Protein AF-A0A1W1UXD9-F1 (afdb_monomer_lite)

InterPro domains:
  IPR005335 Terminase small subunit [PF03592] (69-273)
  IPR038713 Terminase small subunit, N-terminal DNA-binding domain, HTH motif superfamily [G3DSA:1.10.10.1400] (64-122)

Sequence (316 aa):
MTKKKNPKPARGTPDQVASASAGESRSAKPRKTPLKTKGGQGRKPEHKLVQLAPEQQKFHDLLRECTIQERKFVLAVLEGHNYTQAAIRAEYAESRAPETGSRLVSRGRVKNALEAGYEAAGISPARTLAFIAALANFDRSQIETIVRQRTTDHEERPAQQVAEQVRRELEIVRSAVEDLKIEEADEAEIKPLQMRLSRLRLRVMDLEILLDQDPNALTIVEVERLEEIPLIDLKKARELGLSRFIKGVKRGKYGYEIELHDFMDGVDRAARVHGLYKERLSVENPDGTPLDMVRNASADDMGKLLAAYDQLRGRS

pLDDT: mean 84.51, std 16.4, range [40.97, 98.31]

Organism: NCBI:txid695939

Foldseek 3Di:
DDDDDDDDDDDDDDDDDDDDDDDDPPDDDDPDDDPPPDPDPDPPPPPPPDDQDPLVVQLVVLLVVDDQLLNQLLVVVLVPDDLLVSNVSSVHDNVCSVVVSVVSCVDPSSVSSNQSSCVSVVLHPVSLVVVVVCVVPDDQVQQWDWDFDWDWDKDKDFLVVVLVVLVVVLVVLVVVLVVCVVVVHDPVVNVVSVVVNVVSVVSSVVSVVQCVVPVRDIDIDTDTDGDTDIAGHCVSCVVVVNNQQFPDWDQDPRGIDTDGPPCVVVSVVSCVVVVVDPPDPQPADPVRHGDPPPPCQDPVNVVVVVVVVVVVVVVD

Radius of gyration: 38.6 Å; chains: 1; bounding box: 94×67×106 Å

Structure (mmCIF, N/C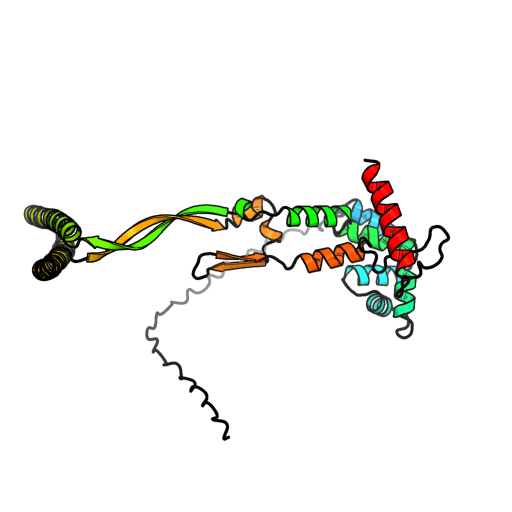A/C/O backbone):
data_AF-A0A1W1UXD9-F1
#
_entry.id   AF-A0A1W1UXD9-F1
#
loop_
_atom_site.group_PDB
_atom_site.id
_atom_site.type_symbol
_atom_site.label_atom_id
_atom_site.label_alt_id
_atom_site.label_comp_id
_atom_site.label_asym_id
_atom_site.label_entity_id
_atom_site.label_seq_id
_atom_site.pdbx_PDB_ins_code
_atom_site.Cartn_x
_atom_site.Cartn_y
_atom_site.Cartn_z
_atom_site.occupancy
_atom_site.B_iso_or_equiv
_atom_site.auth_seq_id
_atom_site.auth_comp_id
_atom_site.auth_asym_id
_atom_site.auth_atom_id
_atom_site.pdbx_PDB_model_num
ATOM 1 N N . MET A 1 1 ? -41.906 30.138 -20.742 1.00 42.44 1 MET A N 1
ATOM 2 C CA . MET A 1 1 ? -40.807 29.231 -20.339 1.00 42.44 1 MET A CA 1
ATOM 3 C C . MET A 1 1 ? -39.601 30.057 -19.907 1.00 42.44 1 MET A C 1
ATOM 5 O O . MET A 1 1 ? -38.758 30.399 -20.724 1.00 42.44 1 MET A O 1
ATOM 9 N N . THR A 1 2 ? -39.547 30.453 -18.637 1.00 42.50 2 THR A N 1
ATOM 10 C CA . THR A 1 2 ? -38.478 31.289 -18.070 1.00 42.50 2 THR A CA 1
ATOM 11 C C . THR A 1 2 ? -37.582 30.430 -17.177 1.00 42.50 2 THR A C 1
ATOM 13 O O . THR A 1 2 ? -38.036 29.817 -16.214 1.00 42.50 2 THR A O 1
ATOM 16 N N . LYS A 1 3 ? -36.295 30.336 -17.537 1.00 50.59 3 LYS A N 1
ATOM 17 C CA . LYS A 1 3 ? -35.274 29.573 -16.804 1.00 50.59 3 LYS A CA 1
ATOM 18 C C . LYS A 1 3 ? -34.997 30.243 -15.449 1.00 50.59 3 LYS A C 1
ATOM 20 O O . LYS A 1 3 ? -34.420 31.328 -15.410 1.00 50.59 3 LYS A O 1
ATOM 25 N N . LYS A 1 4 ? -35.377 29.587 -14.346 1.00 53.47 4 LYS A N 1
ATOM 26 C CA . LYS A 1 4 ? -34.955 29.953 -12.982 1.00 53.47 4 LYS A CA 1
ATOM 27 C C . LYS A 1 4 ? -33.444 29.721 -12.839 1.00 53.47 4 LYS A C 1
ATOM 29 O O . LYS A 1 4 ? -32.972 28.596 -12.972 1.00 53.47 4 LYS A O 1
ATOM 34 N N . LYS A 1 5 ? -32.692 30.795 -12.578 1.00 56.62 5 LYS A N 1
ATOM 35 C CA . LYS A 1 5 ? -31.291 30.748 -12.134 1.00 56.62 5 LYS A CA 1
ATOM 36 C C . LYS A 1 5 ? -31.263 30.433 -10.637 1.00 56.62 5 LYS A C 1
ATOM 38 O O . LYS A 1 5 ? -31.832 31.187 -9.854 1.00 56.62 5 LYS A O 1
ATOM 43 N N . ASN A 1 6 ? -30.580 29.357 -10.254 1.00 52.97 6 ASN A N 1
ATOM 44 C CA . ASN A 1 6 ? -30.276 29.066 -8.853 1.00 52.97 6 ASN A CA 1
ATOM 45 C C . ASN A 1 6 ? -29.182 30.020 -8.334 1.00 52.97 6 ASN A C 1
ATOM 47 O O . ASN A 1 6 ? -28.176 30.210 -9.028 1.00 52.97 6 ASN A O 1
ATOM 51 N N . PRO A 1 7 ? -29.338 30.613 -7.137 1.00 60.97 7 PRO A N 1
ATOM 52 C CA . PRO A 1 7 ? -28.301 31.431 -6.520 1.00 60.97 7 PRO A CA 1
ATOM 53 C C . PRO A 1 7 ? -27.178 30.563 -5.927 1.00 60.97 7 PRO A C 1
ATOM 55 O O . PRO A 1 7 ? -27.417 29.495 -5.366 1.00 60.97 7 PRO A O 1
ATOM 58 N N . LYS A 1 8 ? -25.935 31.042 -6.068 1.00 56.25 8 LYS A N 1
ATOM 59 C CA . LYS A 1 8 ? -24.727 30.468 -5.451 1.00 56.25 8 LYS A CA 1
ATOM 60 C C . LYS A 1 8 ? -24.789 30.591 -3.919 1.00 56.25 8 LYS A C 1
ATOM 62 O O . LYS A 1 8 ? -25.186 31.653 -3.441 1.00 56.25 8 LYS A O 1
ATOM 67 N N . PRO A 1 9 ? -24.320 29.589 -3.154 1.00 53.69 9 PRO A N 1
ATOM 68 C CA . PRO A 1 9 ? -24.163 29.725 -1.712 1.00 53.69 9 PRO A CA 1
ATOM 69 C C . PRO A 1 9 ? -22.993 30.661 -1.369 1.00 53.69 9 PRO A C 1
ATOM 71 O O . PRO A 1 9 ? -21.940 30.643 -2.014 1.00 53.69 9 PRO A O 1
ATOM 74 N N . ALA A 1 10 ? -23.215 31.498 -0.357 1.00 50.25 10 ALA A N 1
ATOM 75 C CA . ALA A 1 10 ? -22.259 32.457 0.175 1.00 50.25 10 ALA A CA 1
ATOM 76 C C . ALA A 1 10 ? -21.077 31.749 0.859 1.00 50.25 10 ALA A C 1
ATOM 78 O O . ALA A 1 10 ? -21.255 30.796 1.615 1.00 50.25 10 ALA A O 1
ATOM 79 N N . ARG A 1 11 ? -19.859 32.239 0.596 1.00 47.19 11 ARG A N 1
ATOM 80 C CA . ARG A 1 11 ? -18.642 31.874 1.332 1.00 47.19 11 ARG A CA 1
ATOM 81 C C . ARG A 1 11 ? -18.734 32.451 2.744 1.00 47.19 11 ARG A C 1
ATOM 83 O O . ARG A 1 11 ? -18.676 33.6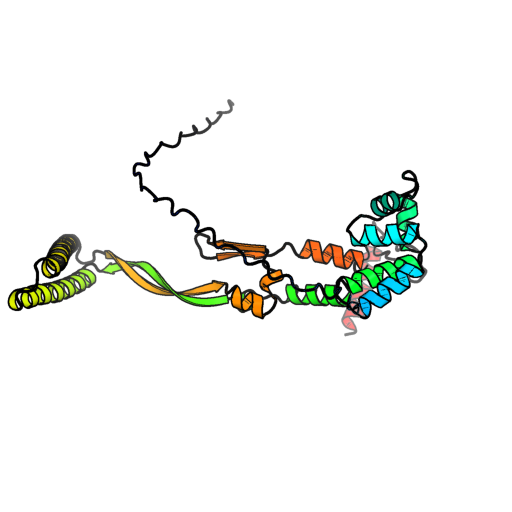67 2.898 1.00 47.19 11 ARG A O 1
ATOM 90 N N . GLY A 1 12 ? -18.851 31.581 3.742 1.00 49.38 12 GLY A N 1
ATOM 91 C CA . GLY A 1 12 ? -18.628 31.931 5.142 1.00 49.38 12 GLY A CA 1
ATOM 92 C C . GLY A 1 12 ? -17.146 32.203 5.398 1.00 49.38 12 GLY A C 1
ATOM 93 O O . GLY A 1 12 ? -16.279 31.429 4.991 1.00 49.38 12 GLY A O 1
ATOM 94 N N . THR A 1 13 ? -16.870 33.335 6.034 1.00 45.06 13 THR A N 1
ATOM 95 C CA . THR A 1 13 ? -15.591 33.700 6.649 1.00 45.06 13 THR A CA 1
ATOM 96 C C . THR A 1 13 ? -15.291 32.784 7.839 1.00 45.06 13 THR A C 1
ATOM 98 O O . THR A 1 13 ? -16.202 32.535 8.625 1.00 45.06 13 THR A O 1
ATOM 101 N N . PRO A 1 14 ? -14.052 32.295 8.014 1.00 53.91 14 PRO A N 1
ATOM 102 C CA . PRO A 1 14 ? -13.673 31.587 9.229 1.00 53.91 14 PRO A CA 1
ATOM 103 C C . PRO A 1 14 ? -13.382 32.573 10.367 1.00 53.91 14 PRO A C 1
ATOM 105 O O . PRO A 1 14 ? -12.599 33.513 10.207 1.00 53.91 14 PRO A O 1
ATOM 108 N N . ASP A 1 15 ? -14.020 32.315 11.508 1.00 46.22 15 ASP A N 1
ATOM 109 C CA . ASP A 1 15 ? -13.797 32.983 12.784 1.00 46.22 15 ASP A CA 1
ATOM 110 C C . ASP A 1 15 ? -12.345 32.840 13.250 1.00 46.22 15 ASP A C 1
ATOM 112 O O . ASP A 1 15 ? -11.758 31.754 13.275 1.00 46.22 15 ASP A O 1
ATOM 116 N N . GLN A 1 16 ? -11.777 33.976 13.645 1.00 40.97 16 GLN A N 1
ATOM 117 C CA . GLN A 1 16 ? -10.500 34.073 14.333 1.00 40.97 16 GLN A CA 1
ATOM 118 C C . GLN A 1 16 ? -10.695 33.634 15.786 1.00 40.97 16 GLN A C 1
ATOM 120 O O . GLN A 1 16 ? -11.232 34.378 16.604 1.00 40.97 16 GLN A O 1
ATOM 125 N N . VAL A 1 17 ? -10.238 32.428 16.119 1.00 48.41 17 VAL A N 1
ATOM 126 C CA . VAL A 1 17 ? -10.100 32.002 17.514 1.00 48.41 17 VAL A CA 1
ATOM 127 C C . VAL A 1 17 ? -8.762 32.510 18.040 1.00 48.41 17 VAL A C 1
ATOM 129 O O . VAL A 1 17 ? -7.694 32.177 17.527 1.00 48.41 17 VAL A O 1
ATOM 132 N N . ALA A 1 18 ? -8.855 33.351 19.065 1.00 42.53 18 ALA A N 1
ATOM 133 C CA . ALA A 1 18 ? -7.751 33.932 19.803 1.00 42.53 18 ALA A CA 1
ATOM 134 C C . ALA A 1 18 ? -6.867 32.851 20.449 1.00 42.53 18 ALA A C 1
ATOM 136 O O . ALA A 1 18 ? -7.320 32.071 21.285 1.00 42.53 18 ALA A O 1
ATOM 137 N N . SER A 1 19 ? -5.581 32.847 20.099 1.00 41.75 19 SER A N 1
ATOM 138 C CA . SER A 1 19 ? -4.541 32.078 20.779 1.00 41.75 19 SER A CA 1
ATOM 139 C C . SER A 1 19 ? -3.816 32.978 21.784 1.00 41.75 19 SER A C 1
ATOM 141 O O . SER A 1 19 ? -2.941 33.762 21.411 1.00 41.75 19 SER A O 1
ATOM 143 N N . ALA A 1 20 ? -4.175 32.855 23.060 1.00 43.44 20 ALA A N 1
ATOM 144 C CA . ALA A 1 20 ? -3.396 33.365 24.180 1.00 43.44 20 ALA A CA 1
ATOM 145 C C . ALA A 1 20 ? -2.681 32.194 24.866 1.00 43.44 20 ALA A C 1
ATOM 147 O O . ALA A 1 20 ? -3.326 31.273 25.358 1.00 43.44 20 ALA A O 1
ATOM 148 N N . SER A 1 21 ? -1.351 32.222 24.897 1.00 41.69 21 SER A N 1
ATOM 149 C CA . SER A 1 21 ? -0.542 31.953 26.098 1.00 41.69 21 SER A CA 1
ATOM 150 C C . SER A 1 21 ? 0.936 31.927 25.720 1.00 41.69 21 SER A C 1
ATOM 152 O O . SER A 1 21 ? 1.419 31.091 24.961 1.00 41.69 21 SER A O 1
ATOM 154 N N . ALA A 1 22 ? 1.644 32.918 26.250 1.00 45.66 22 ALA A N 1
ATOM 155 C CA . ALA A 1 22 ? 3.083 33.036 26.196 1.00 45.66 22 ALA A CA 1
ATOM 156 C C . ALA A 1 22 ? 3.706 32.002 27.146 1.00 45.66 22 ALA A C 1
ATOM 158 O O . ALA A 1 22 ? 3.513 32.070 28.357 1.00 45.66 22 ALA A O 1
ATOM 159 N N . GLY A 1 23 ? 4.450 31.050 26.587 1.00 41.06 23 GLY A N 1
ATOM 160 C CA . GLY A 1 23 ? 5.381 30.202 27.322 1.00 41.06 23 GLY A CA 1
ATOM 161 C C . GLY A 1 23 ? 6.804 30.629 26.987 1.00 41.06 23 GLY A C 1
ATOM 162 O O . GLY A 1 23 ? 7.292 30.352 25.894 1.00 41.06 23 GLY A O 1
ATOM 163 N N . GLU A 1 24 ? 7.455 31.327 27.916 1.00 43.41 24 GLU A N 1
ATOM 164 C CA . GLU A 1 24 ? 8.864 31.718 27.849 1.00 43.41 24 GLU A CA 1
ATOM 165 C C . GLU A 1 24 ? 9.778 30.485 27.759 1.00 43.41 24 GLU A C 1
ATOM 167 O O . GLU A 1 24 ? 10.208 29.907 28.759 1.00 43.41 24 GLU A O 1
ATOM 172 N N . SER A 1 25 ? 10.137 30.090 26.540 1.00 48.34 25 SER A N 1
ATOM 173 C CA . SER A 1 25 ? 11.231 29.155 26.298 1.00 48.34 25 SER A CA 1
ATOM 174 C C . SER A 1 25 ? 12.565 29.885 26.478 1.00 48.34 25 SER A C 1
ATOM 176 O O . SER A 1 25 ? 13.059 30.564 25.575 1.00 48.34 25 SER A O 1
ATOM 178 N N . ARG A 1 26 ? 13.145 29.750 27.674 1.00 46.91 26 ARG A N 1
ATOM 179 C CA . ARG A 1 26 ? 14.501 30.198 28.012 1.00 46.91 26 ARG A CA 1
ATOM 180 C C . ARG A 1 26 ? 15.511 29.620 27.017 1.00 46.91 26 ARG A C 1
ATOM 182 O O . ARG A 1 26 ? 15.746 28.415 26.968 1.00 46.91 26 ARG A O 1
ATOM 189 N N . SER A 1 27 ? 16.136 30.504 26.247 1.00 47.03 27 SER A N 1
ATOM 190 C CA . SER A 1 27 ? 17.223 30.201 25.321 1.00 47.03 27 SER A CA 1
ATOM 191 C C . SER A 1 27 ? 18.463 29.711 26.082 1.00 47.03 27 SER A C 1
ATOM 193 O O . SER A 1 27 ? 19.227 30.506 26.639 1.00 47.03 27 SER A O 1
ATOM 195 N N . ALA A 1 28 ? 18.687 28.399 26.105 1.00 54.22 28 ALA A N 1
ATOM 196 C CA . ALA A 1 28 ? 19.957 27.828 26.531 1.00 54.22 28 ALA A CA 1
ATOM 197 C C . ALA A 1 28 ? 21.029 28.161 25.480 1.00 54.22 28 ALA A C 1
ATOM 199 O O . ALA A 1 28 ? 20.988 27.684 24.346 1.00 54.22 28 ALA A O 1
ATOM 200 N N . LYS A 1 29 ? 21.988 29.016 25.851 1.00 60.12 29 LYS A N 1
ATOM 201 C CA . LYS A 1 29 ? 23.154 29.347 25.021 1.00 60.12 29 LYS A CA 1
ATOM 202 C C . LYS A 1 29 ? 23.927 28.061 24.675 1.00 60.12 29 LYS A C 1
ATOM 204 O O . LYS A 1 29 ? 24.258 27.306 25.593 1.00 60.12 29 LYS A O 1
ATOM 209 N N . PRO A 1 30 ? 24.284 27.819 23.403 1.00 56.09 30 PRO A N 1
ATOM 210 C CA . PRO A 1 30 ? 25.111 26.677 23.037 1.00 56.09 30 PRO A CA 1
ATOM 211 C C . PRO A 1 30 ? 26.510 26.827 23.654 1.00 56.09 30 PRO A C 1
ATOM 213 O O . PRO A 1 30 ? 27.230 27.794 23.389 1.00 56.09 30 PRO A O 1
ATOM 216 N N . ARG A 1 31 ? 26.901 25.863 24.499 1.00 59.75 31 ARG A N 1
ATOM 217 C CA . ARG A 1 31 ? 28.274 25.712 25.001 1.00 59.75 31 ARG A CA 1
ATOM 218 C C . ARG A 1 31 ? 29.197 25.461 23.805 1.00 59.75 31 ARG A C 1
ATOM 220 O O . ARG A 1 31 ? 29.167 24.389 23.212 1.00 59.75 31 ARG A O 1
ATOM 227 N N . LYS A 1 32 ? 30.033 26.447 23.471 1.00 53.59 32 LYS A N 1
ATOM 228 C CA . LYS A 1 32 ? 31.169 26.284 22.555 1.00 53.59 32 LYS A CA 1
ATOM 229 C C . LYS A 1 32 ? 32.213 25.394 23.231 1.00 53.59 32 LYS A C 1
ATOM 231 O O . LYS A 1 32 ? 32.996 25.868 24.049 1.00 53.59 32 LYS A O 1
ATOM 236 N N . THR A 1 33 ? 32.212 24.105 22.918 1.00 64.25 33 THR A N 1
ATOM 237 C CA . THR A 1 33 ? 33.342 23.221 23.207 1.00 64.25 33 THR A CA 1
ATOM 238 C C . THR A 1 33 ? 34.477 23.531 22.224 1.00 64.25 33 THR A C 1
ATOM 240 O O . THR A 1 33 ? 34.250 23.542 21.013 1.00 64.25 33 THR A O 1
ATOM 243 N N . PRO A 1 34 ? 35.703 23.804 22.700 1.00 56.25 34 PRO A N 1
ATOM 244 C CA . PRO A 1 34 ? 36.848 24.001 21.823 1.00 56.25 34 PRO A CA 1
ATOM 245 C C . PRO A 1 34 ? 37.230 22.663 21.177 1.00 56.25 34 PRO A C 1
ATOM 247 O O . PRO A 1 34 ? 37.693 21.743 21.855 1.00 56.25 34 PRO A O 1
ATOM 250 N N . LEU A 1 35 ? 37.035 22.548 19.860 1.00 53.34 35 LEU A N 1
ATOM 251 C CA . LEU A 1 35 ? 37.599 21.454 19.073 1.00 53.34 35 LEU A CA 1
ATOM 252 C C . LEU A 1 35 ? 39.129 21.562 19.126 1.00 53.34 35 LEU A C 1
ATOM 254 O O . LEU A 1 35 ? 39.729 22.427 18.492 1.00 53.34 35 LEU A O 1
ATOM 258 N N . LYS A 1 36 ? 39.764 20.658 19.877 1.00 58.19 36 LYS A N 1
ATOM 259 C CA . LYS A 1 36 ? 41.197 20.376 19.762 1.00 58.19 36 LYS A CA 1
ATOM 260 C C . LYS A 1 36 ? 41.462 19.771 18.382 1.00 58.19 36 LYS A C 1
ATOM 262 O O . LYS A 1 36 ? 41.279 18.573 18.176 1.00 58.19 36 LYS A O 1
ATOM 267 N N . THR A 1 37 ? 41.928 20.596 17.454 1.00 51.47 37 THR A N 1
ATOM 268 C CA . THR A 1 37 ? 42.577 20.184 16.207 1.00 51.47 37 THR A CA 1
ATOM 269 C C . THR A 1 37 ? 43.900 19.491 16.538 1.00 51.47 37 THR A C 1
ATOM 271 O O . THR A 1 37 ? 44.960 20.106 16.614 1.00 51.47 37 THR A O 1
ATOM 274 N N . LYS A 1 38 ? 43.852 18.175 16.774 1.00 54.00 38 LYS A N 1
ATOM 275 C CA . LYS A 1 38 ? 45.056 17.341 16.711 1.00 54.00 38 LYS A CA 1
ATOM 276 C C . LYS A 1 38 ? 45.486 17.273 15.246 1.00 54.00 38 LYS A C 1
ATOM 278 O O . LYS A 1 38 ? 44.758 16.728 14.421 1.00 54.00 38 LYS A O 1
ATOM 283 N N . GLY A 1 39 ? 46.654 17.839 14.945 1.00 50.22 39 GLY A N 1
ATOM 284 C CA . GLY A 1 39 ? 47.336 17.716 13.660 1.00 50.22 39 GLY A CA 1
ATOM 285 C C . GLY A 1 39 ? 47.673 16.256 13.373 1.00 50.22 39 GLY A C 1
ATOM 286 O O . GLY A 1 39 ? 48.745 15.773 13.725 1.00 50.22 39 GLY A O 1
ATOM 287 N N . GLY A 1 40 ? 46.727 15.539 12.772 1.00 56.12 40 GLY A N 1
ATOM 288 C CA . GLY A 1 40 ? 46.973 14.247 12.158 1.00 56.12 40 GLY A CA 1
ATOM 289 C C . GLY A 1 40 ? 47.690 14.479 10.838 1.00 56.12 40 GLY A C 1
ATOM 290 O O . GLY A 1 40 ? 47.126 15.084 9.929 1.00 56.12 40 GLY A O 1
ATOM 291 N N . GLN A 1 41 ? 48.938 14.023 10.745 1.00 56.38 41 GLN A N 1
ATOM 292 C CA . GLN A 1 41 ? 49.671 13.932 9.488 1.00 56.38 41 GLN A CA 1
ATOM 293 C C . GLN A 1 41 ? 48.809 13.158 8.483 1.00 56.38 41 GLN A C 1
ATOM 295 O O . GLN A 1 41 ? 48.540 11.969 8.661 1.00 56.38 41 GLN A O 1
ATOM 300 N N . GLY A 1 42 ? 48.315 13.869 7.469 1.00 49.59 42 GLY A N 1
ATOM 301 C CA . GLY A 1 42 ? 47.434 13.332 6.446 1.00 49.59 42 GLY A CA 1
ATOM 302 C C . GLY A 1 42 ? 48.138 12.236 5.663 1.00 49.59 42 GLY A C 1
ATOM 303 O O . GLY A 1 42 ? 48.926 12.512 4.760 1.00 49.59 42 GLY A O 1
ATOM 304 N N . ARG A 1 43 ? 47.829 10.977 5.983 1.00 64.38 43 ARG A N 1
ATOM 305 C CA . ARG A 1 43 ? 48.023 9.885 5.033 1.00 64.38 43 ARG A CA 1
ATOM 306 C C . ARG A 1 43 ? 47.153 10.224 3.827 1.00 64.38 43 ARG A C 1
ATOM 308 O O . ARG A 1 43 ? 45.936 10.333 3.975 1.00 64.38 43 ARG A O 1
ATOM 315 N N . LYS A 1 44 ? 47.780 10.463 2.667 1.00 66.69 44 LYS A N 1
ATOM 316 C CA . LYS A 1 44 ? 47.070 10.596 1.387 1.00 66.69 44 LYS A CA 1
ATOM 317 C C . LYS A 1 44 ? 46.076 9.432 1.310 1.00 66.69 44 LYS A C 1
ATOM 319 O O . LYS A 1 44 ? 46.521 8.297 1.483 1.00 66.69 44 LYS A O 1
ATOM 324 N N . PRO A 1 45 ? 44.767 9.684 1.138 1.00 70.38 45 PRO A N 1
ATOM 325 C CA . PRO A 1 45 ? 43.806 8.604 1.020 1.00 70.38 45 PRO A CA 1
ATOM 326 C C . PRO A 1 45 ? 44.221 7.767 -0.186 1.00 70.38 45 PRO A C 1
ATOM 328 O O . PRO A 1 45 ? 44.232 8.251 -1.316 1.00 70.38 45 PRO A O 1
ATOM 331 N N . GLU A 1 46 ? 44.636 6.528 0.065 1.00 71.75 46 GLU A N 1
ATOM 332 C CA . GLU A 1 46 ? 44.805 5.547 -0.993 1.00 71.75 46 GLU A CA 1
ATOM 333 C C . GLU A 1 46 ? 43.437 5.396 -1.654 1.00 71.75 46 GLU A C 1
ATOM 335 O O . GLU A 1 46 ? 42.486 4.896 -1.044 1.00 71.75 46 GLU A O 1
ATOM 340 N N . HIS A 1 47 ? 43.311 5.908 -2.878 1.00 71.75 47 HIS A N 1
ATOM 341 C CA . HIS A 1 47 ? 42.120 5.739 -3.690 1.00 71.75 47 HIS A CA 1
ATOM 342 C C . HIS A 1 47 ? 42.005 4.254 -4.025 1.00 71.75 47 HIS A C 1
ATOM 344 O O . HIS A 1 47 ? 42.542 3.785 -5.026 1.00 71.75 47 HIS A O 1
ATOM 350 N N . LYS A 1 48 ? 41.332 3.497 -3.155 1.00 80.94 48 LYS A N 1
ATOM 351 C CA . LYS A 1 48 ? 40.907 2.139 -3.473 1.00 80.94 48 LYS A CA 1
ATOM 352 C C . LYS A 1 48 ? 40.070 2.237 -4.740 1.00 80.94 48 LYS A C 1
ATOM 354 O O . LYS A 1 48 ? 39.014 2.867 -4.732 1.00 80.94 48 LYS A O 1
ATOM 359 N N . LEU A 1 49 ? 40.582 1.664 -5.826 1.00 79.94 49 LEU A N 1
ATOM 360 C CA . LEU A 1 49 ? 39.838 1.510 -7.066 1.00 79.94 49 LEU A CA 1
ATOM 361 C C . LEU A 1 49 ? 38.552 0.763 -6.713 1.00 79.94 49 LEU A C 1
ATOM 363 O O . LEU A 1 49 ? 38.598 -0.391 -6.285 1.00 79.94 49 LEU A O 1
ATOM 367 N N . VAL A 1 50 ? 37.419 1.457 -6.803 1.00 85.38 50 VAL A N 1
ATOM 368 C CA . VAL A 1 50 ? 36.106 0.850 -6.601 1.00 85.38 50 VAL A CA 1
ATOM 369 C C . VAL A 1 50 ? 35.953 -0.181 -7.710 1.00 85.38 50 VAL A C 1
ATOM 371 O O . VAL A 1 50 ? 35.911 0.175 -8.886 1.00 85.38 50 VAL A O 1
ATOM 374 N N . GLN A 1 51 ? 35.953 -1.460 -7.344 1.00 89.75 51 GLN A N 1
ATOM 375 C CA . GLN A 1 51 ? 35.699 -2.530 -8.298 1.00 89.75 51 GLN A CA 1
ATOM 376 C C . GLN A 1 51 ? 34.251 -2.384 -8.772 1.00 89.75 51 GLN A C 1
ATOM 378 O O . GLN A 1 51 ? 33.320 -2.472 -7.972 1.00 89.75 51 GLN A O 1
ATOM 383 N N . LEU A 1 52 ? 34.083 -2.079 -10.059 1.00 91.75 52 LEU A N 1
ATOM 384 C CA . LEU A 1 52 ? 32.779 -1.986 -10.708 1.00 91.75 52 LEU A CA 1
ATOM 385 C C . LEU A 1 52 ? 32.132 -3.374 -10.744 1.00 91.75 52 LEU A C 1
ATOM 387 O O . LEU A 1 52 ? 32.823 -4.388 -10.869 1.00 91.75 52 LEU A O 1
ATOM 391 N N . ALA A 1 53 ? 30.803 -3.423 -10.658 1.00 93.62 53 ALA A N 1
ATOM 392 C CA . ALA A 1 53 ? 30.083 -4.675 -10.864 1.00 93.62 53 ALA A CA 1
ATOM 393 C C . ALA A 1 53 ? 30.336 -5.205 -12.295 1.00 93.62 53 ALA A C 1
ATOM 395 O O . ALA A 1 53 ? 30.514 -4.397 -13.212 1.00 93.62 53 ALA A O 1
ATOM 396 N N . PRO A 1 54 ? 30.308 -6.531 -12.536 1.00 95.25 54 PRO A N 1
ATOM 397 C CA . PRO A 1 54 ? 30.569 -7.100 -13.864 1.00 95.25 54 PRO A CA 1
ATOM 398 C C . PRO A 1 54 ? 29.685 -6.510 -14.976 1.00 95.25 54 PRO A C 1
ATOM 400 O O . PRO A 1 54 ? 30.159 -6.253 -16.080 1.00 95.25 54 PRO A O 1
ATOM 403 N N . GLU A 1 55 ? 28.417 -6.230 -14.669 1.00 93.81 55 GLU A N 1
ATOM 404 C CA . GLU A 1 55 ? 27.458 -5.604 -15.593 1.00 93.81 55 GLU A CA 1
ATOM 405 C C . GLU A 1 55 ? 27.854 -4.162 -15.945 1.00 93.81 55 GLU A C 1
ATOM 407 O O . GLU A 1 55 ? 27.815 -3.764 -17.109 1.00 93.81 55 GLU A O 1
ATOM 412 N N . GLN A 1 56 ? 28.316 -3.391 -14.954 1.00 94.94 56 GLN A N 1
ATOM 413 C CA . GLN A 1 56 ? 28.812 -2.028 -15.160 1.00 94.94 56 GLN A CA 1
ATOM 414 C C . GLN A 1 56 ? 30.089 -2.031 -16.002 1.00 94.94 56 GLN A C 1
ATOM 416 O O . GLN A 1 56 ? 30.256 -1.179 -16.873 1.00 94.94 56 GLN A O 1
ATOM 421 N N . GLN A 1 57 ? 30.974 -3.006 -15.779 1.00 96.00 57 GLN A N 1
ATOM 422 C CA . GLN A 1 57 ? 32.191 -3.162 -16.568 1.00 96.00 57 GLN A CA 1
ATOM 423 C C . GLN A 1 57 ? 31.863 -3.481 -18.035 1.00 96.00 57 GLN A C 1
ATOM 425 O O . GLN A 1 57 ? 32.344 -2.783 -18.925 1.00 96.00 57 GLN A O 1
ATOM 430 N N . LYS A 1 58 ? 30.959 -4.442 -18.283 1.00 96.50 58 LYS A N 1
ATOM 431 C CA . LYS A 1 58 ? 30.448 -4.772 -19.626 1.00 96.50 58 LYS A CA 1
ATOM 432 C C . LYS A 1 58 ? 29.870 -3.540 -20.331 1.00 96.50 58 LYS A C 1
ATOM 434 O O . LYS A 1 58 ? 30.169 -3.303 -21.500 1.00 96.50 58 LYS A O 1
ATOM 439 N N . PHE A 1 59 ? 29.077 -2.730 -19.624 1.00 96.94 59 PHE A N 1
ATOM 440 C CA . PHE A 1 59 ? 28.548 -1.475 -20.161 1.00 96.94 59 PHE A CA 1
ATOM 441 C C . PHE A 1 59 ? 29.659 -0.478 -20.522 1.00 96.94 59 PHE A C 1
ATOM 443 O O . PHE A 1 59 ? 29.643 0.094 -21.612 1.00 96.94 59 PHE A O 1
ATOM 450 N N . HIS A 1 60 ? 30.652 -0.294 -19.648 1.00 96.69 60 HIS A N 1
ATOM 451 C CA . HIS A 1 60 ? 31.790 0.585 -19.920 1.00 96.69 60 HIS A CA 1
ATOM 452 C C . HIS A 1 60 ? 32.615 0.135 -21.129 1.00 96.69 60 HIS A C 1
ATOM 454 O O . HIS A 1 60 ? 33.057 0.985 -21.904 1.00 96.69 60 HIS A O 1
ATOM 460 N N . ASP A 1 61 ? 32.801 -1.169 -21.311 1.00 97.19 61 ASP A N 1
ATOM 461 C CA . ASP A 1 61 ? 33.548 -1.718 -22.440 1.00 97.19 61 ASP A CA 1
ATOM 462 C C . ASP A 1 61 ? 32.789 -1.501 -23.762 1.00 97.19 61 ASP A C 1
ATOM 464 O O . ASP A 1 61 ? 33.350 -0.939 -24.703 1.00 97.19 61 ASP A O 1
ATOM 468 N N . LEU A 1 62 ? 31.480 -1.774 -23.799 1.00 97.56 62 LEU A N 1
ATOM 469 C CA . LEU A 1 62 ? 30.634 -1.497 -24.972 1.00 97.56 62 LEU A CA 1
ATOM 470 C C . LEU A 1 62 ? 30.513 0.005 -25.285 1.00 97.56 62 LEU A C 1
ATOM 472 O O . LEU A 1 62 ? 30.483 0.410 -26.449 1.00 97.56 62 LEU A O 1
ATOM 476 N N . LEU A 1 63 ? 30.503 0.869 -24.265 1.00 97.31 63 LEU A N 1
ATOM 477 C CA . LEU A 1 63 ? 30.576 2.317 -24.470 1.00 97.31 63 LEU A CA 1
ATOM 478 C C . LEU A 1 63 ? 31.909 2.742 -25.099 1.00 97.31 63 LEU A C 1
ATOM 480 O O . LEU A 1 63 ? 31.934 3.680 -25.898 1.00 97.31 63 LEU A O 1
ATOM 484 N N . ARG A 1 64 ? 33.030 2.093 -24.762 1.00 97.38 64 ARG A N 1
ATOM 485 C CA . ARG A 1 64 ? 34.339 2.410 -25.364 1.00 97.38 64 ARG A CA 1
ATOM 486 C C . ARG A 1 64 ? 34.384 2.076 -26.853 1.00 97.38 64 ARG A C 1
ATOM 488 O O . ARG A 1 64 ? 35.058 2.795 -27.587 1.00 97.38 64 ARG A O 1
ATOM 495 N N . GLU A 1 65 ? 33.635 1.067 -27.292 1.00 97.31 65 GLU A N 1
ATOM 496 C CA . GLU A 1 65 ? 33.476 0.706 -28.709 1.00 97.31 65 GLU A CA 1
ATOM 497 C C . GLU A 1 65 ? 32.621 1.707 -29.508 1.00 97.31 65 GLU A C 1
ATOM 499 O O . GLU A 1 65 ? 32.708 1.761 -30.742 1.00 97.31 65 GLU A O 1
ATOM 504 N N . CYS A 1 66 ? 31.797 2.505 -28.822 1.00 97.56 66 CYS A N 1
ATOM 505 C CA . CYS A 1 66 ? 30.987 3.559 -29.426 1.00 97.56 66 CYS A CA 1
ATOM 506 C C . CYS A 1 66 ? 31.819 4.821 -29.702 1.00 97.56 66 CYS A C 1
ATOM 508 O O . CYS A 1 66 ? 32.728 5.187 -28.947 1.00 97.56 66 CYS A O 1
ATOM 510 N N . THR A 1 67 ? 31.464 5.550 -30.764 1.00 98.00 67 THR A N 1
ATOM 511 C CA . THR A 1 67 ? 32.047 6.877 -31.028 1.00 98.00 67 THR A CA 1
ATOM 512 C C . THR A 1 67 ? 31.684 7.876 -29.921 1.00 98.00 67 THR A C 1
ATOM 514 O O . THR A 1 67 ? 30.758 7.658 -29.142 1.00 98.00 67 THR A O 1
ATOM 517 N N . ILE A 1 68 ? 32.389 9.011 -29.837 1.00 97.88 68 ILE A N 1
ATOM 518 C CA . ILE A 1 68 ? 32.130 10.030 -28.800 1.00 97.88 68 ILE A CA 1
ATOM 519 C C . ILE A 1 68 ? 30.670 10.513 -28.831 1.00 97.88 68 ILE A C 1
ATOM 521 O O . ILE A 1 68 ? 30.048 10.623 -27.776 1.00 97.88 68 ILE A O 1
ATOM 525 N N . GLN A 1 69 ? 30.116 10.765 -30.019 1.00 97.81 69 GLN A N 1
ATOM 526 C CA . GLN A 1 69 ? 28.724 11.200 -30.171 1.00 97.81 69 GLN A CA 1
ATOM 527 C C . GLN A 1 69 ? 27.736 10.077 -29.837 1.00 97.81 69 GLN A C 1
ATOM 529 O O . GLN A 1 69 ? 26.771 10.309 -29.117 1.00 97.81 69 GLN A O 1
ATOM 534 N N . GLU A 1 70 ? 28.006 8.842 -30.269 1.00 98.25 70 GLU A N 1
ATOM 535 C CA . GLU A 1 70 ? 27.175 7.687 -29.903 1.00 98.25 70 GLU A CA 1
ATOM 536 C C . GLU A 1 70 ? 27.171 7.452 -28.389 1.00 98.25 70 GLU A C 1
ATOM 538 O O . GLU A 1 70 ? 26.117 7.188 -27.823 1.00 98.25 70 GLU A O 1
ATOM 543 N N . ARG A 1 71 ? 28.304 7.635 -27.700 1.00 98.19 71 ARG A N 1
ATOM 544 C CA . ARG A 1 71 ? 28.350 7.592 -26.232 1.00 98.19 71 ARG A CA 1
ATOM 545 C C . ARG A 1 71 ? 27.458 8.654 -25.596 1.00 98.19 71 ARG A C 1
ATOM 547 O O . ARG A 1 71 ? 26.687 8.325 -24.701 1.00 98.19 71 ARG A O 1
ATOM 554 N N . LYS A 1 72 ? 27.546 9.913 -26.052 1.00 98.00 72 LYS A N 1
ATOM 555 C CA . LYS A 1 72 ? 26.672 10.999 -25.566 1.00 98.00 72 LYS A CA 1
ATOM 556 C C . LYS A 1 72 ? 25.196 10.656 -25.793 1.00 98.00 72 LYS A C 1
ATOM 558 O O . LYS A 1 72 ? 24.380 10.875 -24.905 1.00 98.00 72 LYS A O 1
ATOM 563 N N . PHE A 1 73 ? 24.877 10.069 -26.947 1.00 98.25 73 PHE A N 1
ATOM 564 C CA . PHE A 1 73 ? 23.529 9.614 -27.278 1.00 98.25 73 PHE A CA 1
ATOM 565 C C . PHE A 1 73 ? 23.047 8.528 -26.311 1.00 98.25 73 PHE A C 1
ATOM 567 O O . PHE A 1 73 ? 21.989 8.684 -25.710 1.00 98.25 73 PHE A O 1
ATOM 574 N N . VAL A 1 74 ? 23.836 7.466 -26.110 1.00 97.62 74 VAL A N 1
ATOM 575 C CA . VAL A 1 74 ? 23.506 6.357 -25.197 1.00 97.62 74 VAL A CA 1
ATOM 576 C C . VAL A 1 74 ? 23.266 6.871 -23.776 1.00 97.62 74 VAL A C 1
ATOM 578 O O . VAL A 1 74 ? 22.250 6.537 -23.173 1.00 97.62 74 VAL A O 1
ATOM 581 N N . LEU A 1 75 ? 24.152 7.725 -23.257 1.00 96.69 75 LEU A N 1
ATOM 582 C CA . LEU A 1 75 ? 24.009 8.298 -21.915 1.00 96.69 75 LEU A CA 1
ATOM 583 C C . LEU A 1 75 ? 22.744 9.155 -21.786 1.00 96.69 75 LEU A C 1
ATOM 585 O O . LEU A 1 75 ? 21.995 8.983 -20.830 1.00 96.69 75 LEU A O 1
ATOM 589 N N . ALA A 1 76 ? 22.448 10.007 -22.772 1.00 96.38 76 ALA A N 1
ATOM 590 C CA . ALA A 1 76 ? 21.236 10.824 -22.756 1.00 96.38 76 ALA A CA 1
ATOM 591 C C . ALA A 1 76 ? 19.951 9.974 -22.799 1.00 96.38 76 ALA A C 1
ATOM 593 O O . ALA A 1 76 ? 18.965 10.314 -22.146 1.00 96.38 76 ALA A O 1
ATOM 594 N N . VAL A 1 77 ? 19.945 8.854 -23.530 1.00 95.44 77 VAL A N 1
ATOM 595 C CA . VAL A 1 77 ? 18.808 7.917 -23.516 1.00 95.44 77 VAL A CA 1
ATOM 596 C C . VAL A 1 77 ? 18.648 7.269 -22.135 1.00 95.44 77 VAL A C 1
ATOM 598 O O . VAL A 1 77 ? 17.528 7.180 -21.634 1.00 95.44 77 VAL A O 1
ATOM 601 N N . LEU A 1 78 ? 19.745 6.862 -21.488 1.00 93.00 78 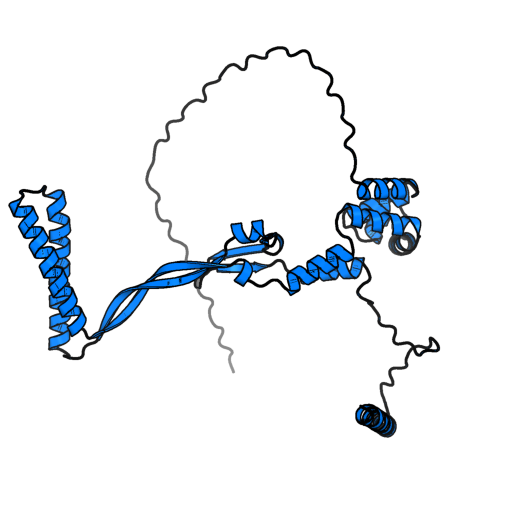LEU A N 1
ATOM 602 C CA . LEU A 1 78 ? 19.712 6.277 -20.139 1.00 93.00 78 LEU A CA 1
ATOM 603 C C . LEU A 1 78 ? 19.301 7.289 -19.053 1.00 93.00 78 LEU A C 1
ATOM 605 O O . LEU A 1 78 ? 18.721 6.894 -18.046 1.00 93.00 78 LEU A O 1
ATOM 609 N N . GLU A 1 79 ? 19.520 8.587 -19.276 1.00 91.44 79 GLU A N 1
ATOM 610 C CA . GLU A 1 79 ? 18.979 9.678 -18.446 1.00 91.44 79 GLU A CA 1
ATOM 611 C C . GLU A 1 79 ? 17.460 9.884 -18.617 1.00 91.44 79 GLU A C 1
ATOM 613 O O . GLU A 1 79 ? 16.852 10.649 -17.868 1.00 91.44 79 GLU A O 1
ATOM 618 N N . GLY A 1 80 ? 16.829 9.207 -19.584 1.00 87.38 80 GLY A N 1
ATOM 619 C CA . GLY A 1 80 ? 15.384 9.255 -19.819 1.00 87.38 80 GLY A CA 1
ATOM 620 C C . GLY A 1 80 ? 14.940 10.173 -20.962 1.00 87.38 80 GLY A C 1
ATOM 621 O O . GLY A 1 80 ? 13.746 10.454 -21.082 1.00 87.38 80 GLY A O 1
ATOM 622 N N . HIS A 1 81 ? 15.852 10.643 -21.818 1.00 93.00 81 HIS A N 1
ATOM 623 C CA . HIS A 1 81 ? 15.477 11.405 -23.013 1.00 93.00 81 HIS A CA 1
ATOM 624 C C . HIS A 1 81 ? 14.942 10.502 -24.127 1.00 93.00 81 HIS A C 1
ATOM 626 O O . HIS A 1 81 ? 15.434 9.396 -24.348 1.00 93.00 81 HIS A O 1
ATOM 632 N N . ASN A 1 82 ? 13.961 11.000 -24.889 1.00 93.94 82 ASN A N 1
ATOM 633 C CA . ASN A 1 82 ? 13.548 10.329 -26.123 1.00 93.94 82 ASN A CA 1
ATOM 634 C C . ASN A 1 82 ? 14.674 10.380 -27.178 1.00 93.94 82 ASN A C 1
ATOM 636 O O . ASN A 1 82 ? 15.592 11.196 -27.081 1.00 93.94 82 ASN A O 1
ATOM 640 N N . TYR A 1 83 ? 14.604 9.532 -28.210 1.00 96.81 83 TYR A N 1
ATOM 641 C CA . TYR A 1 83 ? 15.694 9.404 -29.189 1.00 96.81 83 TYR A CA 1
ATOM 642 C C . TYR A 1 83 ? 16.013 10.711 -29.929 1.00 96.81 83 TYR A C 1
ATOM 644 O O . TYR A 1 83 ? 17.178 10.996 -30.194 1.00 96.81 83 TYR A O 1
ATOM 652 N N . THR A 1 84 ? 15.014 11.547 -30.213 1.00 97.50 84 THR A N 1
ATOM 653 C CA . THR A 1 84 ? 15.230 12.853 -30.851 1.00 97.50 84 THR A CA 1
ATOM 654 C C . THR A 1 84 ? 16.005 13.802 -29.933 1.00 97.50 84 THR A C 1
ATOM 656 O O . THR A 1 84 ? 17.010 14.377 -30.342 1.00 97.50 84 THR A O 1
ATOM 659 N N . GLN A 1 85 ? 15.585 13.943 -28.673 1.00 96.81 85 GLN A N 1
ATOM 660 C CA . GLN A 1 85 ? 16.252 14.794 -27.682 1.00 96.81 85 GLN A CA 1
ATOM 661 C C . GLN A 1 85 ? 17.661 14.292 -27.356 1.00 96.81 85 GLN A C 1
ATOM 663 O O . GLN A 1 85 ? 18.587 15.093 -27.236 1.00 96.81 85 GLN A O 1
ATOM 668 N N . ALA A 1 86 ? 17.836 12.974 -27.251 1.00 97.56 86 ALA A N 1
ATOM 669 C CA . ALA A 1 86 ? 19.140 12.360 -27.046 1.00 97.56 86 ALA A CA 1
ATOM 670 C C . ALA A 1 86 ? 20.087 12.643 -28.222 1.00 97.56 86 ALA A C 1
ATOM 672 O O . ALA A 1 86 ? 21.258 12.942 -28.001 1.00 97.56 86 ALA A O 1
ATOM 673 N N . ALA A 1 87 ? 19.588 12.624 -29.465 1.00 98.31 87 ALA A N 1
ATOM 674 C CA . ALA A 1 87 ? 20.379 12.990 -30.638 1.00 98.31 87 ALA A CA 1
ATOM 675 C C . ALA A 1 87 ? 20.795 14.472 -30.618 1.00 98.31 87 ALA A C 1
ATOM 677 O O . ALA A 1 87 ? 21.957 14.777 -30.876 1.00 98.31 87 ALA A O 1
ATOM 678 N N . ILE A 1 88 ? 19.893 15.385 -30.241 1.00 98.00 88 ILE A N 1
ATOM 679 C CA . ILE A 1 88 ? 20.219 16.817 -30.098 1.00 98.00 88 ILE A CA 1
ATOM 680 C C . ILE A 1 88 ? 21.307 17.019 -29.031 1.00 98.00 88 ILE A C 1
ATOM 682 O O . ILE A 1 88 ? 22.301 17.699 -29.275 1.00 98.00 88 ILE A O 1
ATOM 686 N N . ARG A 1 89 ? 21.176 16.372 -27.865 1.00 97.81 89 ARG A N 1
ATOM 687 C CA . ARG A 1 89 ? 22.182 16.433 -26.786 1.00 97.81 89 ARG A CA 1
ATOM 688 C C . ARG A 1 89 ? 23.522 15.806 -27.156 1.00 97.81 89 ARG A C 1
ATOM 690 O O . ARG A 1 89 ? 24.555 16.213 -26.635 1.00 97.81 89 ARG A O 1
ATOM 697 N N . ALA A 1 90 ? 23.509 14.832 -28.056 1.00 98.06 90 ALA A N 1
ATOM 698 C CA . ALA A 1 90 ? 24.706 14.230 -28.625 1.00 98.06 90 ALA A CA 1
ATOM 699 C C . ALA A 1 90 ? 25.336 15.062 -29.757 1.00 98.06 90 ALA A C 1
ATOM 701 O O . ALA A 1 90 ? 26.264 14.580 -30.408 1.00 98.06 90 ALA A O 1
ATOM 702 N N . GLU A 1 91 ? 24.865 16.299 -29.962 1.00 98.19 91 GLU A N 1
ATOM 703 C CA . GLU A 1 91 ? 25.375 17.268 -30.940 1.00 98.19 91 GLU A CA 1
ATOM 704 C C . GLU A 1 91 ? 25.136 16.852 -32.402 1.00 98.19 91 GLU A C 1
ATOM 706 O O . GLU A 1 91 ? 25.872 17.254 -33.306 1.00 98.19 91 GLU A O 1
ATOM 711 N N . TYR A 1 92 ? 24.092 16.060 -32.666 1.00 98.06 92 TYR A N 1
ATOM 712 C CA . TYR A 1 92 ? 23.603 15.862 -34.031 1.00 98.06 92 TYR A CA 1
ATOM 713 C C . TYR A 1 92 ? 22.761 17.059 -34.490 1.00 98.06 92 TYR A C 1
ATOM 715 O O . TYR A 1 92 ? 22.146 17.758 -33.685 1.00 98.06 92 TYR A O 1
ATOM 723 N N . ALA A 1 93 ? 22.707 17.283 -35.806 1.00 98.12 93 ALA A N 1
ATOM 724 C CA . ALA A 1 93 ? 21.921 18.366 -36.392 1.00 98.12 93 ALA A CA 1
ATOM 725 C C . ALA A 1 93 ? 20.433 18.238 -36.024 1.00 98.12 93 ALA A C 1
ATOM 727 O O . ALA A 1 93 ? 19.803 17.222 -36.326 1.00 98.12 93 ALA A O 1
ATOM 728 N N . GLU A 1 94 ? 19.868 19.288 -35.426 1.00 98.12 94 GLU A N 1
ATOM 729 C CA . GLU A 1 94 ? 18.493 19.310 -34.908 1.00 98.12 94 GLU A CA 1
ATOM 730 C C . GLU A 1 94 ? 17.452 18.961 -35.980 1.00 98.12 94 GLU A C 1
ATOM 732 O O . GLU A 1 94 ? 16.557 18.151 -35.741 1.00 98.12 94 GLU A O 1
ATOM 737 N N . SER A 1 95 ? 17.641 19.461 -37.205 1.00 97.69 95 SER A N 1
ATOM 738 C CA . SER A 1 95 ? 16.757 19.188 -38.346 1.00 97.69 95 SER A CA 1
ATOM 739 C C . SER A 1 95 ? 16.670 17.708 -38.729 1.00 97.69 95 SER A C 1
ATOM 741 O O . SER A 1 95 ? 15.673 17.287 -39.306 1.00 97.69 95 SER A O 1
ATOM 743 N N . ARG A 1 96 ? 17.692 16.905 -38.405 1.00 97.62 96 ARG A N 1
ATOM 744 C CA . ARG A 1 96 ? 17.751 15.461 -38.691 1.00 97.62 96 ARG A CA 1
ATOM 745 C C . ARG A 1 96 ? 17.746 14.605 -37.429 1.00 97.62 96 ARG A C 1
ATOM 747 O O . ARG A 1 96 ? 17.928 13.390 -37.524 1.00 97.62 96 ARG A O 1
ATOM 754 N N . ALA A 1 97 ? 17.567 15.200 -36.253 1.00 97.62 97 ALA A N 1
ATOM 755 C CA . ALA A 1 97 ? 17.615 14.485 -34.984 1.00 97.62 97 ALA A CA 1
ATOM 756 C C . ALA A 1 97 ? 16.593 13.332 -34.881 1.00 97.62 97 ALA A C 1
ATOM 758 O O . ALA A 1 97 ? 16.990 12.273 -34.393 1.00 97.62 97 ALA A O 1
ATOM 759 N N . PRO A 1 98 ? 15.341 13.446 -35.384 1.00 97.06 98 PRO A N 1
ATOM 760 C CA . PRO A 1 98 ? 14.381 12.340 -35.330 1.00 97.06 98 PRO A CA 1
ATOM 761 C C . PRO A 1 98 ? 14.834 11.105 -36.123 1.00 97.06 98 PRO A C 1
ATOM 763 O O . PRO A 1 98 ? 14.910 10.001 -35.583 1.00 97.06 98 PRO A O 1
ATOM 766 N N . GLU A 1 99 ? 15.204 11.299 -37.392 1.00 97.19 99 GLU A N 1
ATOM 767 C CA . GLU A 1 99 ? 15.695 10.229 -38.272 1.00 97.19 99 GLU A CA 1
ATOM 768 C C . GLU A 1 99 ? 17.012 9.644 -37.753 1.00 97.19 99 GLU A C 1
ATOM 770 O O . GLU A 1 99 ? 17.213 8.428 -37.730 1.00 97.19 99 GLU A O 1
ATOM 775 N N . THR A 1 100 ? 17.912 10.519 -37.294 1.00 97.81 100 THR A N 1
ATOM 776 C CA . THR A 1 100 ? 19.219 10.119 -36.770 1.00 97.81 100 THR A CA 1
ATOM 777 C C . THR A 1 100 ? 19.065 9.291 -35.502 1.00 97.81 100 THR A C 1
ATOM 779 O O . THR A 1 100 ? 19.703 8.246 -35.405 1.00 97.81 100 THR A O 1
ATOM 782 N N . GLY A 1 101 ? 18.196 9.699 -34.573 1.00 97.31 101 GLY A N 1
ATOM 783 C CA . GLY A 1 101 ? 17.917 8.960 -33.343 1.00 97.31 101 GLY A CA 1
ATOM 784 C C . GLY A 1 101 ? 17.392 7.551 -33.622 1.00 97.31 101 GLY A C 1
ATOM 785 O O . GLY A 1 101 ? 17.952 6.582 -33.115 1.00 97.31 101 GLY A O 1
ATOM 786 N N . SER A 1 102 ? 16.390 7.416 -34.499 1.00 95.88 102 SER A N 1
ATOM 787 C CA . SER A 1 102 ? 15.851 6.104 -34.897 1.00 95.88 102 SER A CA 1
ATOM 788 C C . SER A 1 102 ? 16.918 5.208 -35.547 1.00 95.88 102 SER A C 1
ATOM 790 O O . SER A 1 102 ? 17.084 4.037 -35.184 1.00 95.88 102 SER A O 1
ATOM 792 N N . ARG A 1 103 ? 17.722 5.777 -36.454 1.00 97.12 103 ARG A N 1
ATOM 793 C CA . ARG A 1 103 ? 18.814 5.053 -37.112 1.00 97.12 103 ARG A CA 1
ATOM 794 C C . ARG A 1 103 ? 19.902 4.618 -36.129 1.00 97.12 103 ARG A C 1
ATOM 796 O O . ARG A 1 103 ? 20.437 3.525 -36.284 1.00 97.12 103 ARG A O 1
ATOM 803 N N . LEU A 1 104 ? 20.252 5.455 -35.148 1.00 97.75 104 LEU A N 1
ATOM 804 C CA . LEU A 1 104 ? 21.280 5.151 -34.148 1.00 97.75 104 LEU A CA 1
ATOM 805 C C . LEU A 1 104 ? 20.891 3.952 -33.285 1.00 97.75 104 LEU A C 1
ATOM 807 O O . LEU A 1 104 ? 21.713 3.060 -33.116 1.00 97.75 104 LEU A O 1
ATOM 811 N N . VAL A 1 105 ? 19.643 3.883 -32.817 1.00 96.38 105 VAL A N 1
ATOM 812 C CA . VAL A 1 105 ? 19.152 2.751 -32.006 1.00 96.38 105 VAL A CA 1
ATOM 813 C C . VAL A 1 105 ? 19.203 1.428 -32.779 1.00 96.38 105 VAL A C 1
ATOM 815 O O . VAL A 1 105 ? 19.431 0.376 -32.193 1.00 96.38 105 VAL A O 1
ATOM 818 N N . SER A 1 106 ? 19.064 1.473 -34.106 1.00 95.12 106 SER A N 1
ATOM 819 C CA . SER A 1 106 ? 19.154 0.284 -34.966 1.00 95.12 106 SER A CA 1
ATOM 820 C C . SER A 1 106 ? 20.593 -0.202 -35.196 1.00 95.12 106 SER A C 1
ATOM 822 O O . SER A 1 106 ? 20.802 -1.312 -35.686 1.00 95.12 106 SER A O 1
ATOM 824 N N . ARG A 1 107 ? 21.614 0.603 -34.863 1.00 97.31 107 ARG A N 1
ATOM 825 C CA . ARG A 1 107 ? 23.019 0.192 -35.001 1.00 97.31 107 ARG A CA 1
ATOM 826 C C . ARG A 1 107 ? 23.384 -0.786 -33.894 1.00 97.31 107 ARG A C 1
ATOM 828 O O . ARG A 1 107 ? 23.264 -0.452 -32.721 1.00 97.31 107 ARG A O 1
ATOM 835 N N . GLY A 1 108 ? 23.949 -1.937 -34.266 1.00 97.06 108 GLY A N 1
ATOM 836 C CA . GLY A 1 108 ? 24.296 -3.003 -33.317 1.00 97.06 108 GLY A CA 1
ATOM 837 C C . GLY A 1 108 ? 25.117 -2.535 -32.108 1.00 97.06 108 GLY A C 1
ATOM 838 O O . GLY A 1 108 ? 24.777 -2.876 -30.986 1.00 97.06 108 GLY A O 1
ATOM 839 N N . ARG A 1 109 ? 26.137 -1.683 -32.297 1.00 97.56 109 ARG A N 1
ATOM 840 C CA . ARG A 1 109 ? 26.982 -1.195 -31.183 1.00 97.56 109 ARG A CA 1
ATOM 841 C C . ARG A 1 109 ? 26.214 -0.323 -30.185 1.00 97.56 109 ARG A C 1
ATOM 843 O O . ARG A 1 109 ? 26.308 -0.542 -28.984 1.00 97.56 109 ARG A O 1
ATOM 850 N N . VAL A 1 110 ? 25.426 0.630 -30.689 1.00 97.38 110 VAL A N 1
ATOM 851 C CA . VAL A 1 110 ? 24.596 1.525 -29.864 1.00 97.38 110 VAL A CA 1
ATOM 852 C C . VAL A 1 110 ? 23.507 0.726 -29.155 1.00 97.38 110 VAL A C 1
ATOM 854 O O . VAL A 1 110 ? 23.292 0.922 -27.963 1.00 97.38 110 VAL A O 1
ATOM 857 N N . LYS A 1 111 ? 22.864 -0.206 -29.867 1.00 95.94 111 LYS A N 1
ATOM 858 C CA . LYS A 1 111 ? 21.858 -1.113 -29.309 1.00 95.94 111 LYS A CA 1
ATOM 859 C C . LYS A 1 111 ? 22.431 -1.949 -28.163 1.00 95.94 111 LYS A C 1
ATOM 861 O O . LYS A 1 111 ? 21.885 -1.918 -27.067 1.00 95.94 111 LYS A O 1
ATOM 866 N N . ASN A 1 112 ? 23.567 -2.610 -28.386 1.00 95.69 112 ASN A N 1
ATOM 867 C CA . ASN A 1 112 ? 24.230 -3.433 -27.373 1.00 95.69 112 ASN A CA 1
ATOM 868 C C . ASN A 1 112 ? 24.660 -2.596 -26.156 1.00 95.69 112 ASN A C 1
ATOM 870 O O . ASN A 1 112 ? 24.513 -3.041 -25.020 1.00 95.69 112 ASN A O 1
ATOM 874 N N . ALA A 1 113 ? 25.167 -1.376 -26.375 1.00 96.75 113 ALA A N 1
ATOM 875 C CA . ALA A 1 113 ? 25.534 -0.467 -25.291 1.00 96.75 113 ALA A CA 1
ATOM 876 C C . ALA A 1 113 ? 24.310 0.008 -24.488 1.00 96.75 113 ALA A C 1
ATOM 878 O O . ALA A 1 113 ? 24.386 0.080 -23.264 1.00 96.75 113 ALA A O 1
ATOM 879 N N . LEU A 1 114 ? 23.180 0.294 -25.145 1.00 95.19 114 LEU A N 1
ATOM 880 C CA . LEU A 1 114 ? 21.920 0.620 -24.468 1.00 95.19 114 LEU A CA 1
ATOM 881 C C . LEU A 1 114 ? 21.410 -0.557 -23.636 1.00 95.19 114 LEU A C 1
ATOM 883 O O . LEU A 1 114 ? 21.093 -0.369 -22.466 1.00 95.19 114 LEU A O 1
ATOM 887 N N . GLU A 1 115 ? 21.374 -1.762 -24.207 1.00 92.56 115 GLU A N 1
ATOM 888 C CA . GLU A 1 115 ? 20.954 -2.978 -23.500 1.00 92.56 115 GLU A CA 1
ATOM 889 C C . GLU A 1 115 ? 21.823 -3.233 -22.263 1.00 92.56 115 GLU A C 1
ATOM 891 O O . GLU A 1 115 ? 21.292 -3.389 -21.166 1.00 92.56 115 GLU A O 1
ATOM 896 N N . ALA A 1 116 ? 23.151 -3.169 -22.401 1.00 94.75 116 ALA A N 1
ATOM 897 C CA . ALA A 1 116 ? 24.067 -3.308 -21.270 1.00 94.75 116 ALA A CA 1
ATOM 898 C C . ALA A 1 116 ? 23.923 -2.173 -20.241 1.00 94.75 116 ALA A C 1
ATOM 900 O O . ALA A 1 116 ? 24.088 -2.403 -19.045 1.00 94.75 116 ALA A O 1
ATOM 901 N N . GLY A 1 117 ? 23.595 -0.956 -20.680 1.00 94.50 117 GLY A N 1
ATOM 902 C CA . GLY A 1 117 ? 23.321 0.174 -19.794 1.00 94.50 117 GLY A CA 1
ATOM 903 C C . GLY A 1 117 ? 22.053 -0.026 -18.968 1.00 94.50 117 GLY A C 1
ATOM 904 O O . GLY A 1 117 ? 22.060 0.218 -17.762 1.00 94.50 117 GLY A O 1
ATOM 905 N N . TYR A 1 118 ? 20.985 -0.533 -19.586 1.00 91.12 118 TYR A N 1
ATOM 906 C CA . TYR A 1 118 ? 19.766 -0.911 -18.875 1.00 91.12 118 TYR A CA 1
ATOM 907 C C . TYR A 1 118 ? 20.002 -2.087 -17.920 1.00 91.12 118 TYR A C 1
ATOM 909 O O . TYR A 1 118 ? 19.519 -2.042 -16.789 1.00 91.12 118 TYR A O 1
ATOM 917 N N . GLU A 1 119 ? 20.784 -3.098 -18.319 1.00 91.19 119 GLU A N 1
ATOM 918 C CA . GLU A 1 119 ? 21.216 -4.187 -17.429 1.00 91.19 119 GLU A CA 1
ATOM 919 C C . GLU A 1 119 ? 21.965 -3.641 -16.208 1.00 91.19 119 GLU A C 1
ATOM 921 O O . GLU A 1 119 ? 21.554 -3.906 -15.081 1.00 91.19 119 GLU A O 1
ATOM 926 N N . ALA A 1 120 ? 22.978 -2.794 -16.420 1.00 92.88 120 ALA A N 1
ATOM 927 C CA . ALA A 1 120 ? 23.767 -2.183 -15.352 1.00 92.88 120 ALA A CA 1
ATOM 928 C C . ALA A 1 120 ? 22.940 -1.264 -14.430 1.00 92.88 120 ALA A C 1
ATOM 930 O O . ALA A 1 120 ? 23.276 -1.099 -13.255 1.00 92.88 120 ALA A O 1
ATOM 931 N N . ALA A 1 121 ? 21.851 -0.678 -14.938 1.00 88.69 121 ALA A N 1
ATOM 932 C CA . ALA A 1 121 ? 20.872 0.074 -14.151 1.00 88.69 121 ALA A CA 1
ATOM 933 C C . ALA A 1 121 ? 19.854 -0.827 -13.418 1.00 88.69 121 ALA A C 1
ATOM 935 O O . ALA A 1 121 ? 19.036 -0.335 -12.639 1.00 88.69 121 ALA A O 1
ATOM 936 N N . GLY A 1 122 ? 19.882 -2.143 -13.648 1.00 86.81 122 GLY A N 1
ATOM 937 C CA . GLY A 1 122 ? 18.951 -3.107 -13.067 1.00 86.81 122 GLY A CA 1
ATOM 938 C C . GLY A 1 122 ? 17.576 -3.145 -13.740 1.00 86.81 122 GLY A C 1
ATOM 939 O O . GLY A 1 122 ? 16.620 -3.612 -13.123 1.00 86.81 122 GLY A O 1
ATOM 940 N N . ILE A 1 123 ? 17.465 -2.672 -14.982 1.00 83.75 123 ILE A N 1
ATOM 941 C CA . ILE A 1 123 ? 16.241 -2.629 -15.798 1.00 83.75 123 ILE A CA 1
ATOM 942 C C . ILE A 1 123 ? 16.383 -3.620 -16.966 1.00 83.75 123 ILE A C 1
ATOM 944 O O . ILE A 1 123 ? 16.269 -3.268 -18.136 1.00 83.75 123 ILE A O 1
ATOM 948 N N . SER A 1 124 ? 16.707 -4.878 -16.669 1.00 84.44 124 SER A N 1
ATOM 949 C CA . SER A 1 124 ? 16.746 -5.923 -17.698 1.00 84.44 124 SER A CA 1
ATOM 950 C C . SER A 1 124 ? 15.328 -6.411 -18.041 1.00 84.44 124 SER A C 1
ATOM 952 O O . SER A 1 124 ? 14.455 -6.374 -17.168 1.00 84.44 124 SER A O 1
ATOM 954 N N . PRO A 1 125 ? 15.079 -6.952 -19.252 1.00 79.44 125 PRO A N 1
ATOM 955 C CA . PRO A 1 125 ? 13.763 -7.481 -19.622 1.00 79.44 125 PRO A CA 1
ATOM 956 C C . PRO A 1 125 ? 13.247 -8.530 -18.633 1.00 79.44 125 PRO A C 1
ATOM 958 O O . PRO A 1 125 ? 12.096 -8.481 -18.205 1.00 79.44 125 PRO A O 1
ATOM 961 N N . ALA A 1 126 ? 14.123 -9.450 -18.216 1.00 82.25 126 ALA A N 1
ATOM 962 C CA . ALA A 1 126 ? 13.790 -10.494 -17.253 1.00 82.25 126 ALA A CA 1
ATOM 963 C C . ALA A 1 126 ? 13.394 -9.911 -15.890 1.00 82.25 126 ALA A C 1
ATOM 965 O O . ALA A 1 126 ? 12.433 -10.368 -15.276 1.00 82.25 126 ALA A O 1
ATOM 966 N N . ARG A 1 127 ? 14.099 -8.874 -15.423 1.00 80.00 127 ARG A N 1
ATOM 967 C CA . ARG A 1 127 ? 13.797 -8.223 -14.145 1.00 80.00 127 ARG A CA 1
ATOM 968 C C . ARG A 1 127 ? 12.525 -7.389 -14.216 1.00 80.00 127 ARG A C 1
ATOM 970 O O . ARG A 1 127 ? 11.742 -7.423 -13.272 1.00 80.00 127 ARG A O 1
ATOM 977 N N . THR A 1 128 ? 12.290 -6.708 -15.332 1.00 80.31 128 THR A N 1
ATOM 978 C CA . THR A 1 128 ? 11.030 -6.021 -15.625 1.00 80.31 128 THR A CA 1
ATOM 979 C C . THR A 1 128 ? 9.861 -7.008 -15.597 1.00 80.31 128 THR A C 1
ATOM 981 O O . THR A 1 128 ? 8.897 -6.777 -14.874 1.00 80.31 128 THR A O 1
ATOM 984 N N . LEU A 1 129 ? 9.963 -8.147 -16.291 1.00 81.81 129 LEU A N 1
ATOM 985 C CA . LEU A 1 129 ? 8.944 -9.206 -16.275 1.00 81.81 129 LEU A CA 1
ATOM 986 C C . LEU A 1 129 ? 8.737 -9.803 -14.881 1.00 81.81 129 LEU A C 1
ATOM 988 O O . LEU A 1 129 ? 7.599 -9.971 -14.453 1.00 81.81 129 LEU A O 1
ATOM 992 N N . ALA A 1 130 ? 9.816 -10.070 -14.145 1.00 84.56 130 ALA A N 1
ATOM 993 C CA . ALA A 1 130 ? 9.726 -10.546 -12.767 1.00 84.56 130 ALA A CA 1
ATOM 994 C C . ALA A 1 130 ? 9.018 -9.528 -11.863 1.00 84.56 130 ALA A C 1
ATOM 996 O O . ALA A 1 130 ? 8.239 -9.902 -10.991 1.00 84.56 130 ALA A O 1
ATOM 997 N N . PHE A 1 131 ? 9.255 -8.235 -12.084 1.00 80.56 131 PHE A N 1
ATOM 998 C CA . PHE A 1 131 ? 8.589 -7.171 -11.347 1.00 80.56 131 PHE A CA 1
ATOM 999 C C . PHE A 1 131 ? 7.100 -7.075 -11.709 1.00 80.56 131 PHE A C 1
ATOM 1001 O O . PHE A 1 131 ? 6.269 -6.959 -10.812 1.00 80.56 131 PHE A O 1
ATOM 1008 N N . ILE A 1 132 ? 6.756 -7.177 -12.998 1.00 79.62 132 ILE A N 1
ATOM 1009 C CA . ILE A 1 132 ? 5.367 -7.248 -13.481 1.00 79.62 132 ILE A CA 1
ATOM 1010 C C . ILE A 1 132 ? 4.646 -8.423 -12.826 1.00 79.62 132 ILE A C 1
ATOM 1012 O O . ILE A 1 132 ? 3.569 -8.246 -12.267 1.00 79.62 132 ILE A O 1
ATOM 1016 N N . ALA A 1 133 ? 5.260 -9.606 -12.844 1.00 83.50 133 ALA A N 1
ATOM 1017 C CA . ALA A 1 133 ? 4.705 -10.800 -12.223 1.00 83.50 133 ALA A CA 1
ATOM 1018 C C . ALA A 1 133 ? 4.548 -10.631 -10.704 1.00 83.50 133 ALA A C 1
ATOM 1020 O O . ALA A 1 133 ? 3.528 -11.031 -10.148 1.00 83.50 133 ALA A O 1
ATOM 1021 N N . ALA A 1 134 ? 5.521 -10.016 -10.027 1.00 84.81 134 ALA A N 1
ATOM 1022 C CA . ALA A 1 134 ? 5.432 -9.739 -8.596 1.00 84.81 134 ALA A CA 1
ATOM 1023 C C . ALA A 1 134 ? 4.277 -8.785 -8.261 1.00 84.81 134 ALA A C 1
ATOM 1025 O O . ALA A 1 134 ? 3.614 -8.990 -7.251 1.00 84.81 134 ALA A O 1
ATOM 1026 N N . LEU A 1 135 ? 4.008 -7.779 -9.104 1.00 81.19 135 LEU A N 1
ATOM 1027 C CA . LEU A 1 135 ? 2.847 -6.913 -8.907 1.00 81.19 135 LEU A CA 1
ATOM 1028 C C . LEU A 1 135 ? 1.533 -7.617 -9.253 1.00 81.19 135 LEU A C 1
ATOM 1030 O O . LEU A 1 135 ? 0.568 -7.477 -8.515 1.00 81.19 135 LEU A O 1
ATOM 1034 N N . ALA A 1 136 ? 1.473 -8.360 -10.357 1.00 81.19 136 ALA A N 1
ATOM 1035 C CA . ALA A 1 136 ? 0.259 -9.075 -10.750 1.00 81.19 136 ALA A CA 1
ATOM 1036 C C . ALA A 1 136 ? -0.192 -10.069 -9.666 1.00 81.19 136 ALA A C 1
ATOM 1038 O O . ALA A 1 136 ? -1.384 -10.297 -9.492 1.00 81.19 136 ALA A O 1
ATOM 1039 N N . ASN A 1 137 ? 0.768 -10.613 -8.915 1.00 85.31 137 ASN A N 1
ATOM 1040 C CA . ASN A 1 137 ? 0.535 -11.494 -7.774 1.00 85.31 137 ASN A CA 1
ATOM 1041 C C . ASN A 1 137 ? 0.566 -10.763 -6.417 1.00 85.31 137 ASN A C 1
ATOM 1043 O O . ASN A 1 137 ? 0.604 -11.421 -5.376 1.00 85.31 137 ASN A O 1
ATOM 1047 N N . PHE A 1 138 ? 0.603 -9.426 -6.401 1.00 87.56 138 PHE A N 1
ATOM 1048 C CA . PHE A 1 138 ? 0.569 -8.661 -5.161 1.00 87.56 138 PHE A CA 1
ATOM 1049 C C . PHE A 1 138 ? -0.811 -8.798 -4.525 1.00 87.56 138 PHE A C 1
ATOM 1051 O O . PHE A 1 138 ? -1.808 -8.301 -5.048 1.00 87.56 138 PHE A O 1
ATOM 1058 N N . ASP A 1 139 ? -0.847 -9.448 -3.367 1.00 89.44 139 ASP A N 1
ATOM 1059 C CA . ASP A 1 139 ? -2.035 -9.537 -2.535 1.00 89.44 139 ASP A CA 1
ATOM 1060 C C . ASP A 1 139 ? -1.870 -8.623 -1.317 1.00 89.44 139 ASP A C 1
ATOM 1062 O O . ASP A 1 139 ? -0.890 -8.705 -0.570 1.00 89.44 139 ASP A O 1
ATOM 1066 N N . ARG A 1 140 ? -2.860 -7.753 -1.103 1.00 87.25 140 ARG A N 1
ATOM 1067 C CA . ARG A 1 140 ? -2.923 -6.829 0.030 1.00 87.25 140 ARG A CA 1
ATOM 1068 C C . ARG A 1 140 ? -2.826 -7.569 1.366 1.00 87.25 140 ARG A C 1
ATOM 1070 O O . ARG A 1 140 ? -2.175 -7.058 2.277 1.00 87.25 140 ARG A O 1
ATOM 1077 N N . SER A 1 141 ? -3.388 -8.774 1.469 1.00 91.62 141 SER A N 1
ATOM 1078 C CA . SER A 1 141 ? -3.358 -9.572 2.702 1.00 91.62 141 SER A CA 1
ATOM 1079 C C . SER A 1 141 ? -1.927 -9.858 3.193 1.00 91.62 141 SER A C 1
ATOM 1081 O O . SER A 1 141 ? -1.669 -9.962 4.395 1.00 91.62 141 SER A O 1
ATOM 1083 N N . GLN A 1 142 ? -0.950 -9.899 2.278 1.00 93.62 142 GLN A N 1
ATOM 1084 C CA . GLN A 1 142 ? 0.453 -10.163 2.603 1.00 93.62 142 GLN A CA 1
ATOM 1085 C C . GLN A 1 142 ? 1.062 -9.071 3.483 1.00 93.62 142 GLN A C 1
ATOM 1087 O O . GLN A 1 142 ? 1.939 -9.367 4.296 1.00 93.62 142 GLN A O 1
ATOM 1092 N N . ILE A 1 143 ? 0.588 -7.828 3.366 1.00 94.31 143 ILE A N 1
ATOM 1093 C CA . ILE A 1 143 ? 1.080 -6.682 4.143 1.00 94.31 143 ILE A CA 1
ATOM 1094 C C . ILE A 1 143 ? 0.133 -6.270 5.271 1.00 94.31 143 ILE A C 1
ATOM 1096 O O . ILE A 1 143 ? 0.401 -5.287 5.958 1.00 94.31 143 ILE A O 1
ATOM 1100 N N . GLU A 1 144 ? -0.958 -7.001 5.477 1.00 93.88 144 GLU A N 1
ATOM 1101 C CA . GLU A 1 144 ? -1.879 -6.745 6.576 1.00 93.88 144 GLU A CA 1
ATOM 1102 C C . GLU A 1 144 ? -1.497 -7.545 7.821 1.00 93.88 144 GLU A C 1
ATOM 1104 O O . GLU A 1 144 ? -0.979 -8.669 7.761 1.00 93.88 144 GLU A O 1
ATOM 1109 N N . THR A 1 145 ? -1.764 -6.924 8.962 1.00 93.94 145 THR A N 1
ATOM 1110 C CA . THR A 1 145 ? -1.699 -7.523 10.286 1.00 93.94 145 THR A CA 1
ATOM 1111 C C . THR A 1 145 ? -3.028 -7.232 10.969 1.00 93.94 145 THR A C 1
ATOM 1113 O O . THR A 1 145 ? -3.462 -6.082 11.040 1.00 93.94 145 THR A O 1
ATOM 1116 N N . ILE A 1 146 ? -3.697 -8.277 11.454 1.00 93.12 146 ILE A N 1
ATOM 1117 C CA . ILE A 1 146 ? -4.961 -8.135 12.177 1.00 93.12 146 ILE A CA 1
ATOM 1118 C C . ILE A 1 146 ? -4.647 -7.597 13.570 1.00 93.12 146 ILE A C 1
ATOM 1120 O O . ILE A 1 146 ? -3.905 -8.220 14.332 1.00 93.12 146 ILE A O 1
ATOM 1124 N N . VAL A 1 147 ? -5.205 -6.435 13.898 1.00 94.25 147 VAL A N 1
ATOM 1125 C CA . VAL A 1 147 ? -5.060 -5.818 15.216 1.00 94.25 147 VAL A CA 1
ATOM 1126 C C . VAL A 1 147 ? -6.432 -5.743 15.866 1.00 94.25 147 VAL A C 1
ATOM 1128 O O . VAL A 1 147 ? -7.403 -5.307 15.252 1.00 94.25 147 VAL A O 1
ATOM 1131 N N . ARG A 1 148 ? -6.508 -6.159 17.132 1.00 93.94 148 ARG A N 1
ATOM 1132 C CA . ARG A 1 148 ? -7.710 -5.985 17.949 1.00 93.94 148 ARG A CA 1
ATOM 1133 C C . ARG A 1 148 ? -7.773 -4.548 18.432 1.00 93.94 148 ARG A C 1
ATOM 1135 O O . ARG A 1 148 ? -6.976 -4.146 19.281 1.00 93.94 148 ARG A O 1
ATOM 1142 N N . GLN A 1 149 ? -8.703 -3.781 17.884 1.00 92.00 149 GLN A N 1
ATOM 1143 C CA . GLN A 1 149 ? -8.946 -2.406 18.283 1.00 92.00 149 GLN A CA 1
ATOM 1144 C C . GLN A 1 149 ? -10.212 -2.339 19.140 1.00 92.00 149 GLN A C 1
ATOM 1146 O O . GLN A 1 149 ? -11.206 -2.998 18.848 1.00 92.00 149 GLN A O 1
ATOM 1151 N N . ARG A 1 150 ? -10.169 -1.551 20.221 1.00 93.56 150 ARG A N 1
ATOM 1152 C CA . ARG A 1 150 ? -11.379 -1.206 20.974 1.00 93.56 150 ARG A CA 1
ATOM 1153 C C . ARG A 1 150 ? -12.165 -0.180 20.166 1.00 93.56 150 ARG A C 1
ATOM 1155 O O . ARG A 1 150 ? -11.664 0.924 19.942 1.00 93.56 150 ARG A O 1
ATOM 1162 N N . THR A 1 151 ? -13.361 -0.559 19.747 1.00 91.50 151 THR A N 1
ATOM 1163 C CA . THR A 1 151 ? -14.329 0.320 19.095 1.00 91.50 151 THR A CA 1
ATOM 1164 C C . THR A 1 151 ? -15.493 0.535 20.058 1.00 91.50 151 THR A C 1
ATOM 1166 O O . THR A 1 151 ? -15.924 -0.396 20.742 1.00 91.50 151 THR A O 1
ATOM 1169 N N . THR A 1 152 ? -15.966 1.777 20.156 1.00 93.25 152 THR A N 1
ATOM 1170 C CA . THR A 1 152 ? -17.175 2.114 20.912 1.00 93.25 152 THR A CA 1
ATOM 1171 C C . THR A 1 152 ? -18.347 2.096 19.947 1.00 93.25 152 THR A C 1
ATOM 1173 O O . THR A 1 152 ? -18.482 2.997 19.118 1.00 93.25 152 THR A O 1
ATOM 1176 N N . ASP A 1 153 ? -19.179 1.069 20.061 1.00 93.19 153 ASP A N 1
ATOM 1177 C CA . ASP A 1 153 ? -20.413 0.953 19.296 1.00 93.19 153 ASP A CA 1
ATOM 1178 C C . ASP A 1 153 ? -21.609 1.371 20.147 1.00 93.19 153 ASP A C 1
ATOM 1180 O O . ASP A 1 153 ? -21.534 1.460 21.371 1.00 93.19 153 ASP A O 1
ATOM 1184 N N . HIS A 1 154 ? -22.722 1.646 19.478 1.00 95.00 154 HIS A N 1
ATOM 1185 C CA . HIS A 1 154 ? -23.985 1.984 20.115 1.00 95.00 154 HIS A CA 1
ATOM 1186 C C . HIS A 1 154 ? -24.978 0.863 19.818 1.00 95.00 154 HIS A C 1
ATOM 1188 O O . HIS A 1 154 ? -25.262 0.577 18.655 1.00 95.00 154 HIS A O 1
ATOM 1194 N N . GLU A 1 155 ? -25.486 0.217 20.862 1.00 96.38 155 GLU A N 1
ATOM 1195 C CA . GLU A 1 155 ? -26.462 -0.867 20.757 1.00 96.38 155 GLU A CA 1
ATOM 1196 C C . GLU A 1 155 ? -27.763 -0.478 21.449 1.00 96.38 155 GLU A C 1
ATOM 1198 O O . GLU A 1 155 ? -27.750 0.048 22.562 1.00 96.38 155 GLU A O 1
ATOM 1203 N N . GLU A 1 156 ? -28.894 -0.795 20.826 1.00 97.62 156 GLU A N 1
ATOM 1204 C CA . GLU A 1 156 ? -30.188 -0.732 21.497 1.00 97.62 156 GLU A CA 1
ATOM 1205 C C . GLU A 1 156 ? -30.332 -1.930 22.440 1.00 97.62 156 GLU A C 1
ATOM 1207 O O . GLU A 1 156 ? -30.204 -3.087 22.033 1.00 97.62 156 GLU A O 1
ATOM 1212 N N . ARG A 1 157 ? -30.598 -1.654 23.718 1.00 97.69 157 ARG A N 1
ATOM 1213 C CA . ARG A 1 157 ? -30.876 -2.669 24.739 1.00 97.69 157 ARG A CA 1
ATOM 1214 C C . ARG A 1 157 ? -32.177 -2.350 25.468 1.00 97.69 157 ARG A C 1
ATOM 1216 O O . ARG A 1 157 ? -32.494 -1.170 25.631 1.00 97.69 157 ARG A O 1
ATOM 1223 N N . PRO A 1 158 ? -32.911 -3.364 25.957 1.00 98.31 158 PRO A N 1
ATOM 1224 C CA . PRO A 1 158 ? -34.062 -3.130 26.821 1.00 98.31 158 PRO A CA 1
ATOM 1225 C C . PRO A 1 158 ? -33.659 -2.289 28.034 1.00 98.31 158 PRO A C 1
ATOM 1227 O O . PRO A 1 158 ? -32.727 -2.650 28.760 1.00 98.31 158 PRO A O 1
ATOM 1230 N N . ALA A 1 159 ? -34.364 -1.182 28.270 1.00 97.94 159 ALA A N 1
ATOM 1231 C CA . ALA A 1 159 ? -34.061 -0.239 29.344 1.00 97.94 159 ALA A CA 1
ATOM 1232 C C . ALA A 1 159 ? -34.035 -0.925 30.719 1.00 97.94 159 ALA A C 1
ATOM 1234 O O . ALA A 1 159 ? -33.211 -0.571 31.560 1.00 97.94 159 ALA A O 1
ATOM 1235 N N . GLN A 1 160 ? -34.846 -1.972 30.912 1.00 98.12 160 GLN A N 1
ATOM 1236 C CA . GLN A 1 160 ? -34.866 -2.783 32.131 1.00 98.12 160 GLN A CA 1
ATOM 1237 C C . GLN A 1 160 ? -33.517 -3.462 32.410 1.00 98.12 160 GLN A C 1
ATOM 1239 O O . GLN A 1 160 ? -33.001 -3.369 33.522 1.00 98.12 160 GLN A O 1
ATOM 1244 N N . GLN A 1 161 ? -32.898 -4.081 31.399 1.00 97.75 161 GLN A N 1
ATOM 1245 C CA . GLN A 1 161 ? -31.592 -4.734 31.557 1.00 97.75 161 GLN A CA 1
ATOM 1246 C C . GLN A 1 161 ? -30.497 -3.714 31.881 1.00 97.75 161 GLN A C 1
ATOM 1248 O O . GLN A 1 161 ? -29.620 -3.965 32.711 1.00 97.75 161 GLN A O 1
ATOM 1253 N N . VAL A 1 162 ? -30.565 -2.542 31.246 1.00 97.56 162 VAL A N 1
ATOM 1254 C CA . VAL A 1 162 ? -29.620 -1.447 31.485 1.00 97.56 162 VAL A CA 1
ATOM 1255 C C . VAL A 1 162 ? -29.802 -0.888 32.894 1.00 97.56 162 VAL A C 1
ATOM 1257 O O . VAL A 1 162 ? -28.814 -0.699 33.596 1.00 97.56 162 VAL A O 1
ATOM 1260 N N . ALA A 1 163 ? -31.039 -0.701 33.357 1.00 97.44 163 ALA A N 1
ATOM 1261 C CA . ALA A 1 163 ? -31.332 -0.249 34.714 1.00 97.44 163 ALA A CA 1
ATOM 1262 C C . ALA A 1 163 ? -30.791 -1.226 35.768 1.00 97.44 163 ALA A C 1
ATOM 1264 O O . ALA A 1 163 ? -30.137 -0.803 36.719 1.00 97.44 163 ALA A O 1
ATOM 1265 N N . GLU A 1 164 ? -30.981 -2.535 35.585 1.00 98.00 164 GLU A N 1
ATOM 1266 C CA . GLU A 1 164 ? -30.415 -3.563 36.470 1.00 98.00 164 GLU A CA 1
ATOM 1267 C C . GLU A 1 164 ? -28.881 -3.565 36.479 1.00 98.00 164 GLU A C 1
ATOM 1269 O O . GLU A 1 164 ? -28.257 -3.784 37.521 1.00 98.00 164 GLU A O 1
ATOM 1274 N N . GLN A 1 165 ? -28.246 -3.329 35.329 1.00 97.19 165 GLN A N 1
ATOM 1275 C CA . GLN A 1 165 ? -26.792 -3.203 35.245 1.00 97.19 165 GLN A CA 1
ATOM 1276 C C . GLN A 1 165 ? -26.296 -1.951 35.985 1.00 97.19 165 GLN A C 1
ATOM 1278 O O . GLN A 1 165 ? -25.382 -2.051 36.803 1.00 97.19 165 GLN A O 1
ATOM 1283 N N . VAL A 1 166 ? -26.922 -0.794 35.753 1.00 97.12 166 VAL A N 1
ATOM 1284 C CA . VAL A 1 166 ? -26.550 0.477 36.397 1.00 97.12 166 VAL A CA 1
ATOM 1285 C C . VAL A 1 166 ? -26.812 0.425 37.906 1.00 97.12 166 VAL A C 1
ATOM 1287 O O . VAL A 1 166 ? -26.000 0.934 38.673 1.00 97.12 166 VAL A O 1
ATOM 1290 N N . ARG A 1 167 ? -27.887 -0.233 38.366 1.00 98.19 167 ARG A N 1
ATOM 1291 C CA . ARG A 1 167 ? -28.154 -0.456 39.801 1.00 98.19 167 ARG A CA 1
ATOM 1292 C C . ARG A 1 167 ? -27.048 -1.279 40.469 1.00 98.19 167 ARG A C 1
ATOM 1294 O O . ARG A 1 167 ? -26.588 -0.896 41.541 1.00 98.19 167 ARG A O 1
ATOM 1301 N N . ARG A 1 168 ? -26.579 -2.352 39.820 1.00 97.94 168 ARG A N 1
ATOM 1302 C CA . ARG A 1 168 ? -25.432 -3.144 40.304 1.00 97.94 168 ARG A CA 1
ATOM 1303 C C . ARG A 1 168 ? -24.153 -2.311 40.369 1.00 97.94 168 ARG A C 1
ATOM 1305 O O . ARG A 1 168 ? -23.437 -2.361 41.362 1.00 97.94 168 ARG A O 1
ATOM 1312 N N . GLU A 1 169 ? -23.876 -1.513 39.338 1.00 97.19 169 GLU A N 1
ATOM 1313 C CA . GLU A 1 169 ? -22.716 -0.614 39.344 1.00 97.19 169 GLU A CA 1
ATOM 1314 C C . GLU A 1 169 ? -22.814 0.440 40.458 1.00 97.19 169 GLU A C 1
ATOM 1316 O O . GLU A 1 169 ? -21.833 0.712 41.148 1.00 97.19 169 GLU A O 1
ATOM 1321 N N . LEU A 1 170 ? -24.004 1.006 40.670 1.00 97.06 170 LEU A N 1
ATOM 1322 C CA . LEU A 1 170 ? -24.277 1.962 41.738 1.00 97.06 170 LEU A CA 1
ATOM 1323 C C . LEU A 1 170 ? -24.002 1.350 43.113 1.00 97.06 170 LEU A C 1
ATOM 1325 O O . LEU A 1 170 ? -23.397 2.024 43.941 1.00 97.06 170 LEU A O 1
ATOM 1329 N N . GLU A 1 171 ? -24.410 0.103 43.350 1.00 98.19 171 GLU A N 1
ATOM 1330 C CA . GLU A 1 171 ? -24.150 -0.617 44.601 1.00 98.19 171 GLU A CA 1
ATOM 1331 C C . GLU A 1 171 ? -22.648 -0.807 44.852 1.00 98.19 171 GLU A C 1
ATOM 1333 O O . GLU A 1 171 ? -22.173 -0.464 45.932 1.00 98.19 171 GLU A O 1
ATOM 1338 N N . ILE A 1 172 ? -21.887 -1.229 43.834 1.00 97.81 172 ILE A N 1
ATOM 1339 C CA . ILE A 1 172 ? -20.423 -1.382 43.917 1.00 97.81 172 ILE A CA 1
ATOM 1340 C C . ILE A 1 172 ? -19.741 -0.042 44.226 1.00 97.81 172 ILE A C 1
ATOM 1342 O O . ILE A 1 172 ? -18.864 0.048 45.082 1.00 97.81 172 ILE A O 1
ATOM 1346 N N . VAL A 1 173 ? -20.126 1.030 43.526 1.00 97.50 173 VAL A N 1
ATOM 1347 C CA . VAL A 1 173 ? -19.535 2.358 43.756 1.00 97.50 173 VAL A CA 1
ATOM 1348 C C . VAL A 1 173 ? -19.940 2.898 45.126 1.00 97.50 173 VAL A C 1
ATOM 1350 O O . VAL A 1 173 ? -19.144 3.563 45.785 1.00 97.50 173 VAL A O 1
ATOM 1353 N N . ARG A 1 174 ? -21.166 2.615 45.575 1.00 97.94 174 ARG A N 1
ATOM 1354 C CA . ARG A 1 174 ? -21.641 2.992 46.904 1.00 97.94 174 ARG A CA 1
ATOM 1355 C C . ARG A 1 174 ? -20.826 2.313 47.997 1.00 97.94 174 ARG A C 1
ATOM 1357 O O . ARG A 1 174 ? -20.369 3.031 48.881 1.00 97.94 174 ARG A O 1
ATOM 1364 N N . SER A 1 175 ? -20.631 0.995 47.921 1.00 97.25 175 SER A N 1
ATOM 1365 C CA . SER A 1 175 ? -19.838 0.265 48.915 1.00 97.25 175 SER A CA 1
ATOM 1366 C C . SER A 1 175 ? -18.402 0.785 48.947 1.00 97.25 175 SER A C 1
ATOM 1368 O O . SER A 1 175 ? -17.918 1.135 50.012 1.00 97.25 175 SER A O 1
ATOM 1370 N N . ALA A 1 176 ? -17.776 1.008 47.785 1.00 96.38 176 ALA A N 1
ATOM 1371 C CA . ALA A 1 176 ? -16.424 1.569 47.713 1.00 96.38 176 ALA A CA 1
ATOM 1372 C C . ALA A 1 176 ? -16.306 2.958 48.373 1.00 96.38 176 ALA A C 1
ATOM 1374 O O . ALA A 1 176 ? -15.306 3.266 49.015 1.00 96.38 176 ALA A O 1
ATOM 1375 N N . VAL A 1 177 ? -17.324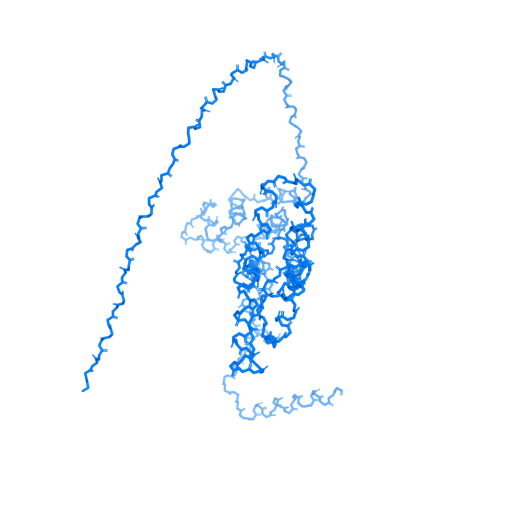 3.816 48.232 1.00 96.69 177 VAL A N 1
ATOM 1376 C CA . VAL A 1 177 ? -17.359 5.119 48.919 1.00 96.69 177 VAL A CA 1
ATOM 1377 C C . VAL A 1 177 ? -17.552 4.959 50.428 1.00 96.69 177 VAL A C 1
ATOM 1379 O O . VAL A 1 177 ? -17.022 5.768 51.185 1.00 96.69 177 VAL A O 1
ATOM 1382 N N . GLU A 1 178 ? -18.350 3.987 50.870 1.00 96.62 178 GLU A N 1
ATOM 1383 C CA . GLU A 1 178 ? -18.559 3.697 52.294 1.00 96.62 178 GLU A CA 1
ATOM 1384 C C . GLU A 1 178 ? -17.273 3.145 52.933 1.00 96.62 178 GLU A C 1
ATOM 1386 O O . GLU A 1 178 ? -16.865 3.656 53.973 1.00 96.62 178 GLU A O 1
ATOM 1391 N N . ASP A 1 179 ? -16.574 2.229 52.262 1.00 96.25 179 ASP A N 1
ATOM 1392 C CA . ASP A 1 179 ? -15.306 1.648 52.720 1.00 96.25 179 ASP A CA 1
ATOM 1393 C C . ASP A 1 179 ? -14.202 2.710 52.846 1.00 96.25 179 ASP A C 1
ATOM 1395 O O . ASP A 1 179 ? -13.607 2.865 53.911 1.00 96.25 179 ASP A O 1
ATOM 1399 N N . LEU A 1 180 ? -13.996 3.539 51.813 1.00 94.69 180 LEU A N 1
ATOM 1400 C CA . LEU A 1 180 ? -12.995 4.618 51.853 1.00 94.69 180 LEU A CA 1
ATOM 1401 C C . LEU A 1 180 ? -13.278 5.660 52.941 1.00 94.69 180 LEU A C 1
ATOM 1403 O O . LEU A 1 180 ? -12.358 6.288 53.459 1.00 94.69 180 LEU A O 1
ATOM 1407 N N . LYS A 1 181 ? -14.551 5.864 53.299 1.00 93.50 181 LYS A N 1
ATOM 1408 C CA . LYS A 1 181 ? -14.913 6.735 54.425 1.00 93.50 181 LYS A CA 1
ATOM 1409 C C . LYS A 1 181 ? -14.566 6.109 55.771 1.00 93.50 181 LYS A C 1
ATOM 1411 O O . LYS A 1 181 ? -14.220 6.851 56.683 1.00 93.50 181 LYS A O 1
ATOM 1416 N N . ILE A 1 182 ? -14.690 4.788 55.906 1.00 94.38 182 ILE A N 1
ATOM 1417 C CA . ILE A 1 182 ? -14.309 4.058 57.124 1.00 94.38 182 ILE A CA 1
ATOM 1418 C C . ILE A 1 182 ? -12.788 4.086 57.302 1.00 94.38 182 ILE A C 1
ATOM 1420 O O . ILE A 1 182 ? -12.310 4.239 58.420 1.00 94.38 182 ILE A O 1
ATOM 1424 N N . GLU A 1 183 ? -12.042 3.986 56.204 1.00 94.69 183 GLU A N 1
ATOM 1425 C CA . GLU A 1 183 ? -10.575 4.030 56.196 1.00 94.69 183 GLU A CA 1
ATOM 1426 C C . GLU A 1 183 ? -9.989 5.449 56.311 1.00 94.69 183 GLU A C 1
ATOM 1428 O O . GLU A 1 183 ? -8.772 5.606 56.284 1.00 94.69 183 GLU A O 1
ATOM 1433 N N . GLU A 1 184 ? -10.835 6.478 56.452 1.00 94.75 184 GLU A N 1
ATOM 1434 C CA . GLU A 1 184 ? -10.428 7.890 56.514 1.00 94.75 184 GLU A CA 1
ATOM 1435 C C . GLU A 1 184 ? -9.563 8.325 55.313 1.00 94.75 184 GLU A C 1
ATOM 1437 O O . GLU A 1 184 ? -8.654 9.145 55.447 1.00 94.75 184 GLU A O 1
ATOM 1442 N N . ALA A 1 185 ? -9.855 7.787 54.124 1.00 94.56 185 ALA A N 1
ATOM 1443 C CA . ALA A 1 185 ? -9.138 8.131 52.903 1.00 94.56 185 ALA A CA 1
ATOM 1444 C C . ALA A 1 185 ? -9.253 9.629 52.570 1.00 94.56 185 ALA A C 1
ATOM 1446 O O . ALA A 1 185 ? -10.239 10.302 52.896 1.00 94.56 185 ALA A O 1
ATOM 1447 N N . ASP A 1 186 ? -8.253 10.143 51.854 1.00 96.31 186 ASP A N 1
ATOM 1448 C CA . ASP A 1 186 ? -8.202 11.548 51.465 1.00 96.31 186 ASP A CA 1
ATOM 1449 C C . ASP A 1 186 ? -9.436 11.953 50.638 1.00 96.31 186 ASP A C 1
ATOM 1451 O O . ASP A 1 186 ? -9.912 11.232 49.754 1.00 96.31 186 ASP A O 1
ATOM 1455 N N . GLU A 1 187 ? -9.927 13.180 50.848 1.00 95.62 187 GLU A N 1
ATOM 1456 C CA . GLU A 1 187 ? -11.082 13.719 50.111 1.00 95.62 187 GLU A CA 1
ATOM 1457 C C . GLU A 1 187 ? -10.870 13.667 48.584 1.00 95.62 187 GLU A C 1
ATOM 1459 O O . GLU A 1 187 ? -11.821 13.502 47.812 1.00 95.62 187 GLU A O 1
ATOM 1464 N N . ALA A 1 188 ? -9.612 13.759 48.142 1.00 96.06 188 ALA A N 1
ATOM 1465 C CA . ALA A 1 188 ? -9.217 13.650 46.743 1.00 96.06 188 ALA A CA 1
ATOM 1466 C C . ALA A 1 188 ? -9.573 12.290 46.111 1.00 96.06 188 ALA A C 1
ATOM 1468 O O . ALA A 1 188 ? -9.876 12.248 44.917 1.00 96.06 188 ALA A O 1
ATOM 1469 N N . GLU A 1 189 ? -9.590 11.207 46.891 1.00 93.88 189 GLU A N 1
ATOM 1470 C CA . GLU A 1 189 ? -9.949 9.857 46.437 1.00 93.88 189 GLU A CA 1
ATOM 1471 C C . GLU A 1 189 ? -11.464 9.618 46.506 1.00 93.88 189 GLU A C 1
ATOM 1473 O O . GLU A 1 189 ? -12.059 9.015 45.608 1.00 93.88 189 GLU A O 1
ATOM 1478 N N . ILE A 1 190 ? -12.124 10.174 47.525 1.00 95.56 190 ILE A N 1
ATOM 1479 C CA . ILE A 1 190 ? -13.564 9.998 47.760 1.00 95.56 190 ILE A CA 1
ATOM 1480 C C . ILE A 1 190 ? -14.408 10.816 46.766 1.00 95.56 190 ILE A C 1
ATOM 1482 O O . ILE A 1 190 ? -15.421 10.339 46.238 1.00 95.56 190 ILE A O 1
ATOM 1486 N N . LYS A 1 191 ? -14.011 12.062 46.488 1.00 97.06 191 LYS A N 1
ATOM 1487 C CA . LYS A 1 191 ? -14.760 12.998 45.635 1.00 97.06 191 LYS A CA 1
ATOM 1488 C C . LYS A 1 191 ? -15.067 12.478 44.217 1.00 97.06 191 LYS A C 1
ATOM 1490 O O . LYS A 1 191 ? -16.222 12.614 43.799 1.00 97.06 191 LYS A O 1
ATOM 1495 N N . PRO A 1 192 ? -14.132 11.876 43.447 1.00 97.56 192 PRO A N 1
ATOM 1496 C CA . PRO A 1 192 ? -14.451 11.340 42.120 1.00 97.56 192 PRO A CA 1
ATOM 1497 C C . PRO A 1 192 ? -15.487 10.210 42.170 1.00 97.56 192 PRO A C 1
ATOM 1499 O O . PRO A 1 192 ? -16.371 10.156 41.310 1.00 97.56 192 PRO A O 1
ATOM 1502 N N . LEU A 1 193 ? -15.443 9.357 43.196 1.00 96.19 193 LEU A N 1
ATOM 1503 C CA . LEU A 1 193 ? -16.418 8.282 43.373 1.00 96.19 193 LEU A CA 1
ATOM 1504 C C . LEU A 1 193 ? -17.795 8.816 43.780 1.00 96.19 193 LEU A C 1
ATOM 1506 O O . LEU A 1 193 ? -18.800 8.360 43.243 1.00 96.19 193 LEU A O 1
ATOM 1510 N N . GLN A 1 194 ? -17.869 9.845 44.631 1.00 97.00 194 GLN A N 1
ATOM 1511 C CA . GLN A 1 194 ? -19.135 10.519 44.954 1.00 97.00 194 GLN A CA 1
ATOM 1512 C C . GLN A 1 194 ? -19.779 11.186 43.728 1.00 97.00 194 GLN A C 1
ATOM 1514 O O . GLN A 1 194 ? -21.001 11.124 43.545 1.00 97.00 194 GLN A O 1
ATOM 1519 N N . MET A 1 195 ? -18.972 11.798 42.856 1.00 97.44 195 MET A N 1
ATOM 1520 C CA . MET A 1 195 ? -19.464 12.338 41.587 1.00 97.44 195 MET A CA 1
ATOM 1521 C C . MET A 1 195 ? -19.984 11.225 40.671 1.00 97.44 195 MET A C 1
ATOM 1523 O O . MET A 1 195 ? -21.070 11.364 40.104 1.00 97.44 195 MET A O 1
ATOM 1527 N N . ARG A 1 196 ? -19.256 10.104 40.552 1.00 97.12 196 ARG A N 1
ATOM 1528 C CA . ARG A 1 196 ? -19.706 8.925 39.791 1.00 97.12 196 ARG A CA 1
ATOM 1529 C C . ARG A 1 196 ? -21.014 8.360 40.349 1.00 97.12 196 ARG A C 1
ATOM 1531 O O . ARG A 1 196 ? -21.943 8.143 39.579 1.00 97.12 196 ARG A O 1
ATOM 1538 N N . LEU A 1 197 ? -21.122 8.213 41.669 1.00 96.69 197 LEU A N 1
ATOM 1539 C CA . LEU A 1 197 ? -22.332 7.771 42.370 1.00 96.69 197 LEU A CA 1
ATOM 1540 C C . LEU A 1 197 ? -23.533 8.668 42.038 1.00 96.69 197 LEU A C 1
ATOM 1542 O O . LEU A 1 197 ? -24.618 8.175 41.738 1.00 96.69 197 LEU A O 1
ATOM 1546 N N . SER A 1 198 ? -23.334 9.988 42.055 1.00 97.69 198 SER A N 1
ATOM 1547 C CA . SER A 1 198 ? -24.386 10.963 41.742 1.00 97.69 198 SER A CA 1
ATOM 1548 C C . SER A 1 198 ? -24.864 10.848 40.289 1.00 97.69 198 SER A C 1
ATOM 1550 O O . SER A 1 198 ? -26.066 10.892 40.037 1.00 97.69 198 SER A O 1
ATOM 1552 N N . ARG A 1 199 ? -23.947 10.625 39.335 1.00 98.00 199 ARG A N 1
ATOM 1553 C CA . ARG A 1 199 ? -24.291 10.382 37.920 1.00 98.00 199 ARG A CA 1
ATOM 1554 C C . ARG A 1 199 ? -25.051 9.071 37.725 1.00 98.00 199 ARG A C 1
ATOM 1556 O O . ARG A 1 199 ? -26.046 9.060 37.010 1.00 98.00 199 ARG A O 1
ATOM 1563 N N . LEU A 1 200 ? -24.616 7.989 38.376 1.00 96.88 200 LEU A N 1
ATOM 1564 C CA . LEU A 1 200 ? -25.297 6.691 38.303 1.00 96.88 200 LEU A CA 1
ATOM 1565 C C . LEU A 1 200 ? -26.714 6.769 38.885 1.00 96.88 200 LEU A C 1
ATOM 1567 O O . LEU A 1 200 ? -27.638 6.230 38.288 1.00 96.88 200 LEU A O 1
ATOM 1571 N N . ARG A 1 201 ? -26.912 7.496 39.994 1.00 97.69 201 ARG A N 1
ATOM 1572 C CA . ARG A 1 201 ? -28.245 7.733 40.582 1.00 97.69 201 ARG A CA 1
ATOM 1573 C C . ARG A 1 201 ? -29.197 8.425 39.612 1.00 97.69 201 ARG A C 1
ATOM 1575 O O . ARG A 1 201 ? -30.306 7.942 39.419 1.00 97.69 201 ARG A O 1
ATOM 1582 N N . LEU A 1 202 ? -28.752 9.519 38.990 1.00 98.06 202 LEU A N 1
ATOM 1583 C CA . LEU A 1 202 ? -29.546 10.217 37.975 1.00 98.06 202 LEU A CA 1
ATOM 1584 C C . LEU A 1 202 ? -29.863 9.293 36.794 1.00 98.06 202 LEU A C 1
ATOM 1586 O O . LEU A 1 202 ? -31.004 9.231 36.359 1.00 98.06 202 LEU A O 1
ATOM 1590 N N . ARG A 1 203 ? -28.887 8.496 36.341 1.00 97.38 203 ARG A N 1
ATOM 1591 C CA . ARG A 1 203 ? -29.094 7.556 35.234 1.00 97.38 203 ARG A CA 1
ATOM 1592 C C . ARG A 1 203 ? -30.120 6.464 35.553 1.00 97.38 203 ARG A C 1
ATOM 1594 O O . ARG A 1 203 ? -30.895 6.116 34.670 1.00 97.38 203 ARG A O 1
ATOM 1601 N N . VAL A 1 204 ? -30.131 5.921 36.775 1.00 97.81 204 VAL A N 1
ATOM 1602 C CA . VAL A 1 204 ? -31.165 4.960 37.210 1.00 97.81 204 VAL A CA 1
ATOM 1603 C C . VAL A 1 204 ? -32.538 5.624 37.209 1.00 97.81 204 VAL A C 1
ATOM 1605 O O . VAL A 1 204 ? -33.463 5.057 36.642 1.00 97.81 204 VAL A O 1
ATOM 1608 N N . MET A 1 205 ? -32.649 6.832 37.769 1.00 98.12 205 MET A N 1
ATOM 1609 C CA . MET A 1 205 ? -33.905 7.588 37.801 1.00 98.12 205 MET A CA 1
ATOM 1610 C C . MET A 1 205 ? -34.448 7.847 36.388 1.00 98.12 205 MET A C 1
ATOM 1612 O O . MET A 1 205 ? -35.624 7.611 36.134 1.00 98.12 205 MET A O 1
ATOM 1616 N N . ASP A 1 206 ? -33.595 8.261 35.446 1.00 98.00 206 ASP A N 1
ATOM 1617 C CA . ASP A 1 206 ? -33.999 8.482 34.051 1.00 98.00 206 ASP A CA 1
ATOM 1618 C C . ASP A 1 206 ? -34.514 7.191 33.389 1.00 98.00 206 ASP A C 1
ATOM 1620 O O . ASP A 1 206 ? -35.498 7.215 32.650 1.00 98.00 206 ASP A O 1
ATOM 1624 N N . LEU A 1 207 ? -33.863 6.051 33.653 1.00 97.56 207 LEU A N 1
ATOM 1625 C CA . LEU A 1 207 ? -34.283 4.747 33.129 1.00 97.56 207 LEU A CA 1
ATOM 1626 C C . LEU A 1 207 ? -35.590 4.256 33.769 1.00 97.56 207 LEU A C 1
ATOM 1628 O O . LEU A 1 207 ? -36.394 3.637 33.082 1.00 97.56 207 LEU A O 1
ATOM 1632 N N . GLU A 1 208 ? -35.817 4.540 35.051 1.00 97.56 208 GLU A N 1
ATOM 1633 C CA . GLU A 1 208 ? -37.074 4.229 35.744 1.00 97.56 208 GLU A CA 1
ATOM 1634 C C . GLU A 1 208 ? -38.235 5.045 35.176 1.00 97.56 208 GLU A C 1
ATOM 1636 O O . GLU A 1 208 ? -39.261 4.470 34.831 1.00 97.56 208 GLU A O 1
ATOM 1641 N N . ILE A 1 209 ? -38.038 6.350 34.958 1.00 98.19 209 ILE A N 1
ATOM 1642 C CA . ILE A 1 209 ? -39.038 7.210 34.306 1.00 98.19 209 ILE A CA 1
ATOM 1643 C C . ILE A 1 209 ? -39.384 6.682 32.905 1.00 98.19 209 ILE A C 1
ATOM 1645 O O . ILE A 1 209 ? -40.551 6.696 32.515 1.00 98.19 209 ILE A O 1
ATOM 1649 N N . LEU A 1 210 ? -38.391 6.202 32.146 1.00 97.81 210 LEU A N 1
ATOM 1650 C CA . LEU A 1 210 ? -38.626 5.588 30.834 1.00 97.81 210 LEU A CA 1
ATOM 1651 C C . LEU A 1 210 ? -39.442 4.292 30.936 1.00 97.81 210 LEU A C 1
ATOM 1653 O O . LEU A 1 210 ? -40.343 4.089 30.127 1.00 97.81 210 LEU A O 1
ATOM 1657 N N . LEU A 1 211 ? -39.157 3.439 31.922 1.00 98.00 211 LEU A N 1
ATOM 1658 C CA . LEU A 1 211 ? -39.868 2.172 32.131 1.00 98.00 211 LEU A CA 1
ATOM 1659 C C . LEU A 1 211 ? -41.299 2.362 32.645 1.00 98.00 211 LEU A C 1
ATOM 1661 O O . LEU A 1 211 ? -42.177 1.575 32.295 1.00 98.00 211 LEU A O 1
ATOM 1665 N N . ASP A 1 212 ? -41.544 3.412 33.431 1.00 98.19 212 ASP A N 1
ATOM 1666 C CA . ASP A 1 212 ? -42.889 3.796 33.869 1.00 98.19 212 ASP A CA 1
ATOM 1667 C C . ASP A 1 212 ? -43.757 4.255 32.685 1.00 98.19 212 ASP A C 1
ATOM 1669 O O . ASP A 1 212 ? -44.970 4.038 32.676 1.00 98.19 212 ASP A O 1
ATOM 1673 N N . GLN A 1 213 ? -43.141 4.888 31.679 1.00 98.12 213 GLN A N 1
ATOM 1674 C CA . GLN A 1 213 ? -43.815 5.307 30.447 1.00 98.12 213 GLN A CA 1
ATOM 1675 C C . GLN A 1 213 ? -44.037 4.137 29.480 1.00 98.12 213 GLN A C 1
ATOM 1677 O O . GLN A 1 213 ? -45.122 4.018 28.909 1.00 98.12 213 GLN A O 1
ATOM 1682 N N . ASP A 1 214 ? -43.025 3.289 29.291 1.00 98.25 214 ASP A N 1
ATOM 1683 C CA . ASP A 1 214 ? -43.086 2.086 28.462 1.00 98.25 214 ASP A CA 1
ATOM 1684 C C . ASP A 1 214 ? -42.221 0.961 29.070 1.00 98.25 214 ASP A C 1
ATOM 1686 O O . ASP A 1 214 ? -40.987 1.032 29.022 1.00 98.25 214 ASP A O 1
ATOM 1690 N N . PRO A 1 215 ? -42.834 -0.125 29.582 1.00 97.88 215 PRO A N 1
ATOM 1691 C CA . PRO A 1 215 ? -42.100 -1.259 30.145 1.00 97.88 215 PRO A CA 1
ATOM 1692 C C . PRO A 1 215 ? -41.136 -1.938 29.161 1.00 97.88 215 PRO A C 1
ATOM 1694 O O . PRO A 1 215 ? -40.179 -2.580 29.591 1.00 97.88 215 PRO A O 1
ATOM 1697 N N . ASN A 1 216 ? -41.372 -1.806 27.849 1.00 97.88 216 ASN A N 1
ATOM 1698 C CA . ASN A 1 216 ? -40.534 -2.378 26.794 1.00 97.88 216 ASN A CA 1
ATOM 1699 C C . ASN A 1 216 ? -39.618 -1.334 26.130 1.00 97.88 216 ASN A C 1
ATOM 1701 O O . ASN A 1 216 ? -39.073 -1.602 25.055 1.00 97.88 216 ASN A O 1
ATOM 1705 N N . ALA A 1 217 ? -39.428 -0.167 26.757 1.00 98.00 217 ALA A N 1
ATOM 1706 C CA . ALA A 1 217 ? -38.573 0.890 26.234 1.00 98.00 217 ALA A CA 1
ATOM 1707 C C . ALA A 1 217 ? -37.163 0.371 25.902 1.00 98.00 217 ALA A C 1
ATOM 1709 O O . ALA A 1 217 ? -36.538 -0.364 26.674 1.00 98.00 217 ALA A O 1
ATOM 1710 N N . LEU A 1 218 ? -36.634 0.801 24.758 1.00 98.25 218 LEU A N 1
ATOM 1711 C CA . LEU A 1 218 ? -35.249 0.566 24.359 1.00 98.25 218 LEU A CA 1
ATOM 1712 C C . LEU A 1 218 ? -34.403 1.793 24.692 1.00 98.25 218 LEU A C 1
ATOM 1714 O O . LEU A 1 218 ? -34.852 2.934 24.587 1.00 98.25 218 LEU A O 1
ATOM 1718 N N . THR A 1 219 ? -33.153 1.566 25.077 1.00 97.75 219 THR A N 1
ATOM 1719 C CA . THR A 1 219 ? -32.172 2.632 25.272 1.00 97.75 219 THR A CA 1
ATOM 1720 C C . THR A 1 219 ? -30.888 2.301 24.531 1.00 97.75 219 THR A C 1
ATOM 1722 O O . THR A 1 219 ? -30.489 1.140 24.434 1.00 97.75 219 THR A O 1
ATOM 1725 N N . ILE A 1 220 ? -30.245 3.333 23.991 1.00 97.44 220 ILE A N 1
ATOM 1726 C CA . ILE A 1 220 ? -28.963 3.205 23.309 1.00 97.44 220 ILE A CA 1
ATOM 1727 C C . ILE A 1 220 ? -27.867 3.185 24.375 1.00 97.44 220 ILE A C 1
ATOM 1729 O O . ILE A 1 220 ? -27.766 4.103 25.194 1.00 97.44 220 ILE A O 1
ATOM 1733 N N . VAL A 1 221 ? -27.056 2.133 24.366 1.00 97.06 221 VAL A N 1
ATOM 1734 C CA . VAL A 1 221 ? -25.927 1.945 25.278 1.00 97.06 221 VAL A CA 1
ATOM 1735 C C . VAL A 1 221 ? -24.636 1.919 24.479 1.00 97.06 221 VAL A C 1
ATOM 1737 O O . VAL A 1 221 ? -24.553 1.257 23.445 1.00 97.06 221 VAL A O 1
ATOM 1740 N N . GLU A 1 222 ? -23.624 2.620 24.982 1.00 95.75 222 GLU A N 1
ATOM 1741 C CA . GLU A 1 222 ? -22.257 2.507 24.484 1.00 95.75 222 GLU A CA 1
ATOM 1742 C C . GLU A 1 222 ? -21.662 1.166 24.926 1.00 95.75 222 GLU A C 1
ATOM 1744 O O . GLU A 1 222 ? -21.589 0.859 26.118 1.00 95.75 222 GLU A O 1
ATOM 1749 N N . VAL A 1 223 ? -21.246 0.353 23.961 1.00 94.81 223 VAL A N 1
ATOM 1750 C CA . VAL A 1 223 ? -20.651 -0.961 24.197 1.00 94.81 223 VAL A CA 1
ATOM 1751 C C . VAL A 1 223 ? -19.250 -0.966 23.609 1.00 94.81 223 VAL A C 1
ATOM 1753 O O . VAL A 1 223 ? -19.054 -0.734 22.416 1.00 94.81 223 VAL A O 1
ATOM 1756 N N . GLU A 1 224 ? -18.256 -1.243 24.452 1.00 94.00 224 GLU A N 1
ATOM 1757 C CA . GLU A 1 224 ? -16.898 -1.491 23.980 1.00 94.00 224 GLU A CA 1
ATOM 1758 C C . GLU A 1 224 ? -16.831 -2.881 23.345 1.00 94.00 224 GLU A C 1
ATOM 1760 O O . GLU A 1 224 ? -17.036 -3.901 24.010 1.00 94.00 224 GLU A O 1
ATOM 1765 N N . ARG A 1 225 ? -16.513 -2.929 22.052 1.00 92.69 225 ARG A N 1
ATOM 1766 C CA . ARG A 1 225 ? -16.246 -4.169 21.324 1.00 92.69 225 ARG A CA 1
ATOM 1767 C C . ARG A 1 225 ? -14.785 -4.213 20.904 1.00 92.69 225 ARG A C 1
ATOM 1769 O O . ARG A 1 225 ? -14.185 -3.201 20.546 1.00 92.69 225 ARG A O 1
ATOM 1776 N N . LEU A 1 226 ? -14.200 -5.405 20.969 1.00 94.31 226 LEU A N 1
ATOM 1777 C CA . LEU A 1 226 ? -12.910 -5.672 20.347 1.00 94.31 226 LEU A CA 1
ATOM 1778 C C . LEU A 1 226 ? -13.176 -6.101 18.913 1.00 94.31 226 LEU A C 1
ATOM 1780 O O . LEU A 1 226 ? -13.629 -7.218 18.673 1.00 94.31 226 LEU A O 1
ATOM 1784 N N . GLU A 1 227 ? -12.905 -5.202 17.980 1.00 92.50 227 GLU A N 1
ATOM 1785 C CA . GLU A 1 227 ? -13.018 -5.475 16.558 1.00 92.50 227 GLU A CA 1
ATOM 1786 C C . GLU A 1 227 ? -11.645 -5.862 16.002 1.00 92.50 227 GLU A C 1
ATOM 1788 O O . GLU A 1 227 ? -10.618 -5.268 16.344 1.00 92.50 227 GLU A O 1
ATOM 1793 N N . GLU A 1 228 ? -11.614 -6.894 15.163 1.00 92.69 228 GLU A N 1
ATOM 1794 C CA . GLU A 1 228 ? -10.414 -7.311 14.446 1.00 92.69 228 GLU A CA 1
ATOM 1795 C C . GLU A 1 228 ? -10.314 -6.510 13.148 1.00 92.69 228 GLU A C 1
ATOM 1797 O O . GLU A 1 228 ? -10.971 -6.813 12.156 1.00 92.69 228 GLU A O 1
ATOM 1802 N N . ILE A 1 229 ? -9.497 -5.456 13.172 1.00 90.06 229 ILE A N 1
ATOM 1803 C CA . ILE A 1 229 ? -9.333 -4.550 12.036 1.00 90.06 229 ILE A CA 1
ATOM 1804 C C . ILE A 1 229 ? -8.015 -4.890 11.330 1.00 90.06 229 ILE A C 1
ATOM 1806 O O . ILE A 1 229 ? -6.960 -4.921 11.978 1.00 90.06 229 ILE A O 1
ATOM 1810 N N . PRO A 1 230 ? -8.028 -5.135 10.006 1.00 91.31 230 PRO A N 1
ATOM 1811 C CA . PRO A 1 230 ? -6.799 -5.299 9.249 1.00 91.31 230 PRO A CA 1
ATOM 1812 C C . PRO A 1 230 ? -6.058 -3.960 9.191 1.00 91.31 230 PRO A C 1
ATOM 1814 O O . PRO A 1 230 ? -6.569 -2.957 8.683 1.00 91.31 230 PRO A O 1
ATOM 1817 N N . LEU A 1 231 ? -4.838 -3.937 9.721 1.00 92.19 231 LEU A N 1
ATOM 1818 C CA . LEU A 1 231 ? -3.962 -2.775 9.700 1.00 92.19 231 LEU A CA 1
ATOM 1819 C C . LEU A 1 231 ? -2.771 -3.045 8.786 1.00 92.19 231 LEU A C 1
ATOM 1821 O O . LEU A 1 231 ? -2.205 -4.135 8.771 1.00 92.19 231 LEU A O 1
ATOM 1825 N N . ILE A 1 232 ? -2.381 -2.038 8.012 1.00 93.88 232 ILE A N 1
ATOM 1826 C CA . ILE A 1 232 ? -1.263 -2.164 7.078 1.00 93.88 232 ILE A CA 1
ATOM 1827 C C . ILE A 1 232 ? 0.044 -2.097 7.850 1.00 93.88 232 ILE A C 1
ATOM 1829 O O . ILE A 1 232 ? 0.380 -1.070 8.445 1.00 93.88 232 ILE A O 1
ATOM 1833 N N . ASP A 1 233 ? 0.815 -3.169 7.775 1.00 94.75 233 ASP A N 1
ATOM 1834 C CA . ASP A 1 233 ? 2.124 -3.258 8.386 1.00 94.75 233 ASP A CA 1
ATOM 1835 C C . ASP A 1 233 ? 3.208 -2.866 7.376 1.00 94.75 233 ASP A C 1
ATOM 1837 O O . ASP A 1 233 ? 3.697 -3.655 6.562 1.00 94.75 233 ASP A O 1
ATOM 1841 N N . LEU A 1 234 ? 3.613 -1.597 7.442 1.00 94.38 234 LEU A N 1
ATOM 1842 C CA . LEU A 1 234 ? 4.678 -1.059 6.596 1.00 94.38 234 LEU A CA 1
ATOM 1843 C C . LEU A 1 234 ? 6.047 -1.690 6.884 1.00 94.38 234 LEU A C 1
ATOM 1845 O O . LEU A 1 234 ? 6.919 -1.675 6.010 1.00 94.38 234 LEU A O 1
ATOM 1849 N N . LYS A 1 235 ? 6.258 -2.231 8.089 1.00 95.25 235 LYS A N 1
ATOM 1850 C CA . LYS A 1 235 ? 7.500 -2.922 8.437 1.00 95.25 235 LYS A CA 1
ATOM 1851 C C . LYS A 1 235 ? 7.541 -4.271 7.724 1.00 95.25 235 LYS A C 1
ATOM 1853 O O . LYS A 1 235 ? 8.502 -4.528 7.001 1.00 95.25 235 LYS A O 1
ATOM 1858 N N . LYS A 1 236 ? 6.456 -5.045 7.810 1.00 95.31 236 LYS A N 1
ATOM 1859 C CA . LYS A 1 236 ? 6.265 -6.296 7.058 1.00 95.31 236 LYS A CA 1
ATOM 1860 C C . LYS A 1 236 ? 6.394 -6.067 5.549 1.00 95.31 236 LYS A C 1
ATOM 1862 O O . LYS A 1 236 ? 7.126 -6.782 4.869 1.00 95.31 236 LYS A O 1
ATOM 1867 N N . ALA A 1 237 ? 5.777 -5.004 5.025 1.00 94.81 237 ALA A N 1
ATOM 1868 C CA . ALA A 1 237 ? 5.902 -4.628 3.616 1.00 94.81 237 ALA A CA 1
ATOM 1869 C C . ALA A 1 237 ? 7.358 -4.339 3.203 1.00 94.81 237 ALA A C 1
ATOM 1871 O O . ALA A 1 237 ? 7.764 -4.683 2.092 1.00 94.81 237 ALA A O 1
ATOM 1872 N N . ARG 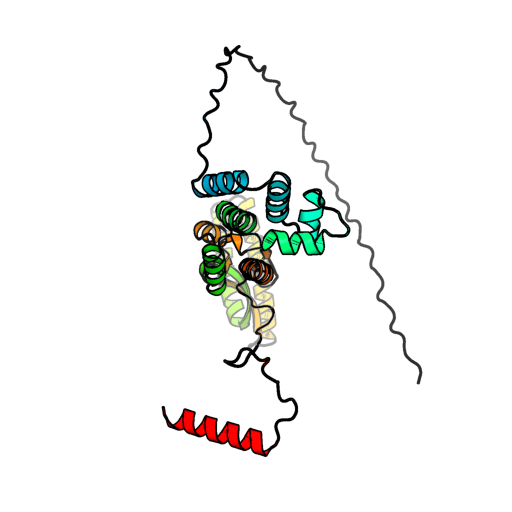A 1 238 ? 8.156 -3.704 4.072 1.00 94.19 238 ARG A N 1
ATOM 1873 C CA . ARG A 1 238 ? 9.576 -3.422 3.808 1.00 94.19 238 ARG A CA 1
ATOM 1874 C C . ARG A 1 238 ? 10.423 -4.692 3.842 1.00 94.19 238 ARG A C 1
ATOM 1876 O O . ARG A 1 238 ? 11.263 -4.863 2.964 1.00 94.19 238 ARG A O 1
ATOM 1883 N N . GLU A 1 239 ? 10.191 -5.569 4.813 1.00 95.00 239 GLU A N 1
ATOM 1884 C CA . GLU A 1 239 ? 10.897 -6.851 4.952 1.00 95.00 239 GLU A CA 1
ATOM 1885 C C . GLU A 1 239 ? 10.645 -7.776 3.751 1.00 95.00 239 GLU A C 1
ATOM 1887 O O . GLU A 1 239 ? 11.574 -8.405 3.254 1.00 95.00 239 GLU A O 1
ATOM 1892 N N . LEU A 1 240 ? 9.421 -7.773 3.212 1.00 92.88 240 LEU A N 1
ATOM 1893 C CA . LEU A 1 240 ? 9.055 -8.517 2.001 1.00 92.88 240 LEU A CA 1
ATOM 1894 C C . LEU A 1 240 ? 9.469 -7.816 0.691 1.00 92.88 240 LEU A C 1
ATOM 1896 O O . LEU A 1 240 ? 9.246 -8.345 -0.397 1.00 92.88 240 LEU A O 1
ATOM 1900 N N . GLY A 1 241 ? 10.032 -6.603 0.755 1.00 90.75 241 GLY A N 1
ATOM 1901 C CA . GLY A 1 241 ? 10.370 -5.813 -0.433 1.00 90.75 241 GLY A CA 1
ATOM 1902 C C . GLY A 1 241 ? 9.150 -5.347 -1.242 1.00 90.75 241 GLY A C 1
ATOM 1903 O O . GLY A 1 241 ? 9.280 -5.004 -2.418 1.00 90.75 241 GLY A O 1
ATOM 1904 N N . LEU A 1 242 ? 7.966 -5.325 -0.629 1.00 91.38 242 LEU A N 1
ATOM 1905 C CA . LEU A 1 242 ? 6.704 -4.893 -1.233 1.00 91.38 242 LEU A CA 1
ATOM 1906 C C . LEU A 1 242 ? 6.449 -3.391 -1.056 1.00 91.38 242 LEU A C 1
ATOM 1908 O O . LEU A 1 242 ? 5.641 -2.811 -1.776 1.00 91.38 242 LEU A O 1
ATOM 1912 N N . SER A 1 243 ? 7.177 -2.717 -0.159 1.00 91.75 243 SER A N 1
ATOM 1913 C CA . SER A 1 243 ? 7.003 -1.277 0.089 1.00 91.75 243 SER A CA 1
ATOM 1914 C C . SER A 1 243 ? 7.201 -0.407 -1.158 1.00 91.75 243 SER A C 1
ATOM 1916 O O . SER A 1 243 ? 6.655 0.685 -1.229 1.00 91.75 243 SER A O 1
ATOM 1918 N N . ARG A 1 244 ? 7.954 -0.889 -2.155 1.00 87.25 244 ARG A N 1
ATOM 1919 C CA . ARG A 1 244 ? 8.163 -0.219 -3.453 1.00 87.25 244 ARG A CA 1
ATOM 1920 C C . ARG A 1 244 ? 6.903 -0.108 -4.319 1.00 87.25 244 ARG A C 1
ATOM 1922 O O . ARG A 1 244 ? 6.894 0.678 -5.257 1.00 87.25 244 ARG A O 1
ATOM 1929 N N . PHE A 1 245 ? 5.867 -0.893 -4.028 1.00 86.94 245 PHE A N 1
ATOM 1930 C CA . PHE A 1 245 ? 4.585 -0.823 -4.730 1.00 86.94 245 PHE A CA 1
ATOM 1931 C C . PHE A 1 245 ? 3.635 0.212 -4.111 1.00 86.94 245 PHE A C 1
ATOM 1933 O O . PHE A 1 245 ? 2.694 0.657 -4.766 1.00 86.94 245 PHE A O 1
ATOM 1940 N N . ILE A 1 246 ? 3.890 0.626 -2.866 1.00 91.56 246 ILE A N 1
ATOM 1941 C CA . ILE A 1 246 ? 3.028 1.527 -2.101 1.00 91.56 246 ILE A CA 1
ATOM 1942 C C . ILE A 1 246 ? 3.455 2.972 -2.368 1.00 91.56 246 ILE A C 1
ATOM 1944 O O . ILE A 1 246 ? 4.532 3.396 -1.953 1.00 91.56 246 ILE A O 1
ATOM 1948 N N . LYS A 1 247 ? 2.588 3.740 -3.029 1.00 92.44 247 LYS A N 1
ATOM 1949 C CA . LYS A 1 247 ? 2.784 5.173 -3.288 1.00 92.44 247 LYS A CA 1
ATOM 1950 C C . LYS A 1 247 ? 2.467 6.011 -2.054 1.00 92.44 247 LYS A C 1
ATOM 1952 O O . LYS A 1 247 ? 3.155 6.991 -1.775 1.00 92.44 247 LYS A O 1
ATOM 1957 N N . GLY A 1 248 ? 1.425 5.638 -1.318 1.00 93.31 248 GLY A N 1
ATOM 1958 C CA . GLY A 1 248 ? 1.004 6.348 -0.119 1.00 93.31 248 GLY A CA 1
ATOM 1959 C C . GLY A 1 248 ? -0.002 5.556 0.702 1.00 93.31 248 GLY A C 1
ATOM 1960 O O . GLY A 1 248 ? -0.709 4.695 0.189 1.00 93.31 248 GLY A O 1
ATOM 1961 N N . VAL A 1 249 ? -0.067 5.866 1.993 1.00 93.94 249 VAL A N 1
ATOM 1962 C CA . VAL A 1 249 ? -1.082 5.333 2.904 1.00 93.94 249 VAL A CA 1
ATOM 1963 C C . VAL A 1 249 ? -1.765 6.509 3.579 1.00 93.94 249 VAL A C 1
ATOM 1965 O O . VAL A 1 249 ? -1.102 7.353 4.185 1.00 93.94 249 VAL A O 1
ATOM 1968 N N . LYS A 1 250 ? -3.088 6.578 3.463 1.00 94.31 250 LYS A N 1
ATOM 1969 C CA . LYS A 1 250 ? -3.918 7.616 4.078 1.00 94.31 250 LYS A CA 1
ATOM 1970 C C . LYS A 1 250 ? -4.871 6.974 5.069 1.00 94.31 250 LYS A C 1
ATOM 1972 O O . LYS A 1 250 ? -5.396 5.896 4.824 1.00 94.31 250 LYS A O 1
ATOM 1977 N N . ARG A 1 251 ? -5.111 7.635 6.200 1.00 90.50 251 ARG A N 1
ATOM 1978 C CA . ARG A 1 251 ? -6.151 7.216 7.144 1.00 90.50 251 ARG A CA 1
ATOM 1979 C C . ARG A 1 251 ? -7.461 7.896 6.751 1.00 90.50 251 ARG A C 1
ATOM 1981 O O . ARG A 1 251 ? -7.578 9.111 6.874 1.00 90.50 251 ARG A O 1
ATOM 1988 N N . GLY A 1 252 ? -8.406 7.116 6.247 1.00 89.31 252 GLY A N 1
ATOM 1989 C CA . GLY A 1 252 ? -9.762 7.541 5.926 1.00 89.31 252 GLY A CA 1
ATOM 1990 C C . GLY A 1 252 ? -10.755 7.241 7.053 1.00 89.31 252 GLY A C 1
ATOM 1991 O O . GLY A 1 252 ? -10.402 6.718 8.110 1.00 89.31 252 GLY A O 1
ATOM 1992 N N . LYS A 1 253 ? -12.032 7.558 6.803 1.00 84.94 253 LYS A N 1
ATOM 1993 C CA . LYS A 1 253 ? -13.148 7.304 7.734 1.00 84.94 253 LYS A CA 1
ATOM 1994 C C . LYS A 1 253 ? -13.358 5.809 8.017 1.00 84.94 253 LYS A C 1
ATOM 1996 O O . LYS A 1 253 ? -13.767 5.454 9.113 1.00 84.94 253 LYS A O 1
ATOM 2001 N N . TYR A 1 254 ? -13.065 4.959 7.036 1.00 82.00 254 TYR A N 1
ATOM 2002 C CA . TYR A 1 254 ? -13.321 3.514 7.069 1.00 82.00 254 TYR A CA 1
ATOM 2003 C C . TYR A 1 254 ? -12.039 2.682 7.226 1.00 82.00 254 TYR A C 1
ATOM 2005 O O . TYR A 1 254 ? -11.991 1.530 6.814 1.00 82.00 254 TYR A O 1
ATOM 2013 N N . GLY A 1 255 ? -10.973 3.277 7.769 1.00 84.00 255 GLY A N 1
ATOM 2014 C CA . GLY A 1 255 ? -9.670 2.627 7.905 1.00 84.00 255 GLY A CA 1
ATOM 2015 C C . GLY A 1 255 ? -8.626 3.231 6.976 1.00 84.00 255 GLY A C 1
ATOM 2016 O O . GLY A 1 255 ? -8.673 4.419 6.663 1.00 84.00 255 GLY A O 1
ATOM 2017 N N . TYR A 1 256 ? -7.639 2.438 6.574 1.00 86.50 256 TYR A N 1
ATOM 2018 C CA . TYR A 1 256 ? -6.545 2.925 5.743 1.00 86.50 256 TYR A CA 1
ATOM 2019 C C . TYR A 1 256 ? -6.820 2.718 4.253 1.00 86.50 256 TYR A C 1
ATOM 2021 O O . TYR A 1 256 ? -7.169 1.627 3.810 1.00 86.50 256 TYR A O 1
ATOM 2029 N N . GLU A 1 257 ? -6.609 3.775 3.481 1.00 90.25 257 GLU A N 1
ATOM 2030 C CA . GLU A 1 257 ? -6.593 3.765 2.026 1.00 90.25 257 GLU A CA 1
ATOM 2031 C C . GLU A 1 257 ? -5.141 3.643 1.555 1.00 90.25 257 GLU A C 1
ATOM 2033 O O . GLU A 1 257 ? -4.276 4.434 1.952 1.00 90.25 257 GLU A O 1
ATOM 2038 N N . ILE A 1 258 ? -4.865 2.626 0.738 1.00 89.38 258 ILE A N 1
ATOM 2039 C CA . ILE A 1 258 ? -3.546 2.397 0.144 1.00 89.38 258 ILE A CA 1
ATOM 2040 C C . ILE A 1 258 ? -3.591 2.896 -1.285 1.00 89.38 258 ILE A C 1
ATOM 2042 O O . ILE A 1 258 ? -4.276 2.322 -2.128 1.00 89.38 258 ILE A O 1
ATOM 2046 N N . GLU A 1 259 ? -2.815 3.930 -1.566 1.00 90.50 259 GLU A N 1
ATOM 2047 C CA . GLU A 1 259 ? -2.501 4.296 -2.935 1.00 90.50 259 GLU A CA 1
ATOM 2048 C C . GLU A 1 259 ? -1.296 3.467 -3.372 1.00 90.50 259 GLU A C 1
ATOM 2050 O O . GLU A 1 259 ? -0.200 3.589 -2.816 1.00 90.50 259 GLU A O 1
ATOM 2055 N N . LEU A 1 260 ? -1.490 2.612 -4.371 1.00 87.69 260 LEU A N 1
ATOM 2056 C CA . LEU A 1 260 ? -0.391 1.949 -5.063 1.00 87.69 260 LEU A CA 1
ATOM 2057 C C . LEU A 1 260 ? 0.158 2.884 -6.145 1.00 87.69 260 LEU A C 1
ATOM 2059 O O . LEU A 1 260 ? -0.524 3.806 -6.603 1.00 87.69 260 LEU A O 1
ATOM 2063 N N . HIS A 1 261 ? 1.414 2.688 -6.542 1.00 83.06 261 HIS A N 1
ATOM 2064 C CA . HIS A 1 261 ? 1.905 3.350 -7.747 1.00 83.06 261 HIS A CA 1
ATOM 2065 C C . HIS A 1 261 ? 1.038 2.926 -8.936 1.00 83.06 261 HIS A C 1
ATOM 2067 O O . HIS A 1 261 ? 0.668 1.755 -9.030 1.00 83.06 261 HIS A O 1
ATOM 2073 N N . ASP A 1 262 ? 0.733 3.866 -9.839 1.00 79.06 262 ASP A N 1
ATOM 2074 C CA . ASP A 1 262 ? 0.145 3.542 -11.142 1.00 79.06 262 ASP A CA 1
ATOM 2075 C C . ASP A 1 262 ? 1.211 2.828 -11.969 1.00 79.06 262 ASP A C 1
ATOM 2077 O O . ASP A 1 262 ? 2.005 3.414 -12.705 1.00 79.06 262 ASP A O 1
ATOM 2081 N N . PHE A 1 263 ? 1.362 1.552 -11.654 1.00 64.56 263 PHE A N 1
ATOM 2082 C CA . PHE A 1 263 ? 2.509 0.785 -12.067 1.00 64.56 263 PHE A CA 1
ATOM 2083 C C . PHE A 1 263 ? 2.323 0.251 -13.480 1.00 64.56 263 PHE A C 1
ATOM 2085 O O . PHE A 1 263 ? 3.320 0.020 -14.155 1.00 64.56 263 PHE A O 1
ATOM 2092 N N . MET A 1 264 ? 1.077 0.144 -13.956 1.00 68.12 264 MET A N 1
ATOM 2093 C CA . MET A 1 264 ? 0.783 -0.207 -15.345 1.00 68.12 264 MET A CA 1
ATOM 2094 C C . MET A 1 264 ? 1.490 0.743 -16.307 1.00 68.12 264 MET A C 1
ATOM 2096 O O . MET A 1 264 ? 2.087 0.288 -17.271 1.00 68.12 264 MET A O 1
ATOM 2100 N N . ASP A 1 265 ? 1.567 2.030 -15.972 1.00 76.62 265 ASP A N 1
ATOM 2101 C CA . ASP A 1 265 ? 2.308 3.019 -16.753 1.00 76.62 265 ASP A CA 1
ATOM 2102 C C . ASP A 1 265 ? 3.820 2.730 -16.823 1.00 76.62 265 ASP A C 1
ATOM 2104 O O . ASP A 1 265 ? 4.457 2.885 -17.869 1.00 76.62 265 ASP A O 1
ATOM 2108 N N . GLY A 1 266 ? 4.418 2.304 -15.707 1.00 69.44 266 GLY A N 1
ATOM 2109 C CA . GLY A 1 266 ? 5.839 1.952 -15.627 1.00 69.44 266 GLY A CA 1
ATOM 2110 C C . GLY A 1 266 ? 6.157 0.637 -16.339 1.00 69.44 266 GLY A C 1
ATOM 2111 O O . GLY A 1 266 ? 7.130 0.560 -17.090 1.00 69.44 266 GLY A O 1
ATOM 2112 N N . VAL A 1 267 ? 5.301 -0.368 -16.144 1.00 69.38 267 VAL A N 1
ATOM 2113 C CA . VAL A 1 267 ? 5.324 -1.653 -16.854 1.00 69.38 267 VAL A CA 1
ATOM 2114 C C . VAL A 1 267 ? 5.216 -1.441 -18.335 1.00 69.38 267 VAL A C 1
ATOM 2116 O O . VAL A 1 267 ? 6.037 -1.967 -19.076 1.00 69.38 267 VAL A O 1
ATOM 2119 N N . ASP A 1 268 ? 4.236 -0.654 -18.761 1.00 76.25 268 ASP A N 1
ATOM 2120 C CA . ASP A 1 268 ? 3.975 -0.446 -20.167 1.00 76.25 268 ASP A CA 1
ATOM 2121 C C . ASP A 1 268 ? 5.168 0.206 -20.839 1.00 76.25 268 ASP A C 1
ATOM 2123 O O . ASP A 1 268 ? 5.597 -0.230 -21.905 1.00 76.25 268 ASP A O 1
ATOM 2127 N N . ARG A 1 269 ? 5.769 1.207 -20.191 1.00 76.62 269 ARG A N 1
ATOM 2128 C CA . ARG A 1 269 ? 6.990 1.842 -20.694 1.00 76.62 269 ARG A CA 1
ATOM 2129 C C . ARG A 1 269 ? 8.152 0.861 -20.746 1.00 76.62 269 ARG A C 1
ATOM 2131 O O . ARG A 1 269 ? 8.823 0.798 -21.771 1.00 76.62 269 ARG A O 1
ATOM 2138 N N . ALA A 1 270 ? 8.377 0.077 -19.697 1.00 71.00 270 ALA A N 1
ATOM 2139 C CA . ALA A 1 270 ? 9.472 -0.887 -19.668 1.00 71.00 270 ALA A CA 1
ATOM 2140 C C . ALA A 1 270 ? 9.275 -2.011 -20.706 1.00 71.00 270 ALA A C 1
ATOM 2142 O O . ALA A 1 270 ? 10.203 -2.371 -21.428 1.00 71.00 270 ALA A O 1
ATOM 2143 N N . ALA A 1 271 ? 8.050 -2.506 -20.867 1.00 75.62 271 ALA A N 1
ATOM 2144 C CA . ALA A 1 271 ? 7.688 -3.488 -21.879 1.00 75.62 271 ALA A CA 1
ATOM 2145 C C . ALA A 1 271 ? 7.818 -2.931 -23.306 1.00 75.62 271 ALA A C 1
ATOM 2147 O O . ALA A 1 271 ? 8.317 -3.637 -24.182 1.00 75.62 271 ALA A O 1
ATOM 2148 N N . ARG A 1 272 ? 7.466 -1.658 -23.546 1.00 78.81 272 ARG A N 1
ATOM 2149 C CA . ARG A 1 272 ? 7.735 -0.975 -24.826 1.00 78.81 272 ARG A CA 1
ATOM 2150 C C . ARG A 1 272 ? 9.231 -0.828 -25.092 1.00 78.81 272 ARG A C 1
ATOM 2152 O O . ARG A 1 272 ? 9.666 -1.130 -26.197 1.00 78.81 272 ARG A O 1
ATOM 2159 N N . VAL A 1 273 ? 10.022 -0.431 -24.090 1.00 69.62 273 VAL A N 1
ATOM 2160 C CA . VAL A 1 273 ? 11.491 -0.317 -24.204 1.00 69.62 273 VAL A CA 1
ATOM 2161 C C . VAL A 1 273 ? 12.122 -1.654 -24.594 1.00 69.62 273 VAL A C 1
ATOM 2163 O O . VAL A 1 273 ? 13.035 -1.685 -25.414 1.00 69.62 273 VAL A O 1
ATOM 2166 N N . HIS A 1 274 ? 11.607 -2.764 -24.066 1.00 71.56 274 HIS A N 1
ATOM 2167 C CA . HIS A 1 274 ? 12.078 -4.107 -24.411 1.00 71.56 274 HIS A CA 1
ATOM 2168 C C . HIS A 1 274 ? 11.407 -4.710 -25.656 1.00 71.56 274 HIS A C 1
ATOM 2170 O O . HIS A 1 274 ? 11.680 -5.861 -25.990 1.00 71.56 274 HIS A O 1
ATOM 2176 N N . GLY A 1 275 ? 10.532 -3.969 -26.343 1.00 76.06 275 GLY A N 1
ATOM 2177 C CA . GLY A 1 275 ? 9.839 -4.448 -27.541 1.00 76.06 275 GLY A CA 1
ATOM 2178 C C . GLY A 1 275 ? 8.878 -5.616 -27.290 1.00 76.06 275 GLY A C 1
ATOM 2179 O O . GLY A 1 275 ? 8.574 -6.361 -28.218 1.00 76.06 275 GLY A O 1
ATOM 2180 N N . LEU A 1 276 ? 8.398 -5.793 -26.053 1.00 75.25 276 LEU A N 1
ATOM 2181 C CA . LEU A 1 276 ? 7.400 -6.816 -25.715 1.00 75.25 276 LEU A CA 1
ATOM 2182 C C . LEU A 1 276 ? 6.044 -6.515 -26.364 1.00 75.25 276 LEU A C 1
ATOM 2184 O O . LEU A 1 276 ? 5.299 -7.431 -26.705 1.00 75.25 276 LEU A O 1
ATOM 2188 N N . TYR A 1 277 ? 5.742 -5.233 -26.580 1.00 77.56 277 TYR A N 1
ATOM 2189 C CA . TYR A 1 277 ? 4.606 -4.822 -27.390 1.00 77.56 277 TYR A CA 1
ATOM 2190 C C . TYR A 1 277 ? 5.019 -4.701 -28.852 1.00 77.56 277 TYR A C 1
ATOM 2192 O O . TYR A 1 277 ? 5.853 -3.871 -29.213 1.00 77.56 277 TYR A O 1
ATOM 2200 N N . LYS A 1 278 ? 4.367 -5.475 -29.720 1.00 72.00 278 LYS A N 1
ATOM 2201 C CA . LYS A 1 278 ? 4.325 -5.146 -31.144 1.00 72.00 278 LYS A CA 1
ATOM 2202 C C . LYS A 1 278 ? 3.294 -4.035 -31.329 1.00 72.00 278 LYS A C 1
ATOM 2204 O O . LYS A 1 278 ? 2.099 -4.301 -31.279 1.00 72.00 278 LYS A O 1
ATOM 2209 N N . GLU A 1 279 ? 3.746 -2.798 -31.546 1.00 67.12 279 GLU A N 1
ATOM 2210 C CA . GLU A 1 279 ? 2.854 -1.646 -31.799 1.00 67.12 279 GLU A CA 1
ATOM 2211 C C . GLU A 1 279 ? 1.958 -1.853 -33.032 1.00 67.12 279 GLU A C 1
ATOM 2213 O O . GLU A 1 279 ? 0.877 -1.273 -33.133 1.00 67.12 279 GLU A O 1
ATOM 2218 N N . ARG A 1 280 ? 2.383 -2.723 -33.956 1.00 65.62 280 ARG A N 1
ATOM 2219 C CA . ARG A 1 280 ? 1.564 -3.260 -35.039 1.00 65.62 280 ARG A CA 1
ATOM 2220 C C . ARG A 1 280 ? 1.796 -4.762 -35.131 1.00 65.62 280 ARG A C 1
ATOM 2222 O O . ARG A 1 280 ? 2.882 -5.204 -35.498 1.00 65.62 280 ARG A O 1
ATOM 2229 N N . LEU A 1 281 ? 0.770 -5.549 -34.822 1.00 61.25 281 LEU A N 1
ATOM 2230 C CA . LEU A 1 281 ? 0.641 -6.871 -35.422 1.00 61.25 281 LEU A CA 1
ATOM 2231 C C . LEU A 1 281 ? 0.393 -6.620 -36.911 1.00 61.25 281 LEU A C 1
ATOM 2233 O O . LEU A 1 281 ? -0.733 -6.313 -37.300 1.00 61.25 281 LEU A O 1
ATOM 2237 N N . SER A 1 282 ? 1.446 -6.661 -37.732 1.00 60.84 282 SER A N 1
ATOM 2238 C CA . SER A 1 282 ? 1.234 -6.863 -39.158 1.00 60.84 282 SER A CA 1
ATOM 2239 C C . SER A 1 282 ? 0.684 -8.276 -39.290 1.00 60.84 282 SER A C 1
ATOM 2241 O O . SER A 1 282 ? 1.381 -9.275 -39.121 1.00 60.84 282 SER A O 1
ATOM 2243 N N . VAL A 1 283 ? -0.636 -8.359 -39.428 1.00 70.38 283 VAL A N 1
ATOM 2244 C CA . VAL A 1 283 ? -1.266 -9.593 -39.858 1.00 70.38 283 VAL A CA 1
ATOM 2245 C C . VAL A 1 283 ? -0.894 -9.689 -41.332 1.00 70.38 283 VAL A C 1
ATOM 2247 O O . VAL A 1 283 ? -1.405 -8.942 -42.162 1.00 70.38 283 VAL A O 1
ATOM 2250 N N . GLU A 1 284 ? 0.107 -10.504 -41.621 1.00 78.75 284 GLU A N 1
ATOM 2251 C CA . GLU A 1 284 ? 0.566 -10.826 -42.967 1.00 78.75 284 GLU A CA 1
ATOM 2252 C C . GLU A 1 284 ? 0.205 -12.288 -43.232 1.00 78.75 284 GLU A C 1
ATOM 2254 O O . GLU A 1 284 ? 0.211 -13.119 -42.319 1.00 78.75 284 GLU A O 1
ATOM 2259 N N . ASN A 1 285 ? -0.141 -12.602 -44.478 1.00 75.56 285 ASN A N 1
ATOM 2260 C CA . ASN A 1 285 ? -0.263 -13.990 -44.916 1.00 75.56 285 ASN A CA 1
ATOM 2261 C C . ASN A 1 285 ? 1.111 -14.686 -44.821 1.00 75.56 285 ASN A C 1
ATOM 2263 O O . ASN A 1 285 ? 2.136 -14.001 -44.796 1.00 75.56 285 ASN A O 1
ATOM 2267 N N . PRO A 1 286 ? 1.177 -16.033 -44.838 1.00 77.31 286 PRO A N 1
ATOM 2268 C CA . PRO A 1 286 ? 2.446 -16.770 -44.909 1.00 77.31 286 PRO A CA 1
ATOM 2269 C C . PRO A 1 286 ? 3.375 -16.298 -46.041 1.00 77.31 286 PRO A C 1
ATOM 2271 O O . PRO A 1 286 ? 4.593 -16.389 -45.919 1.00 77.31 286 PRO A O 1
ATOM 2274 N N . ASP A 1 287 ? 2.792 -15.738 -47.102 1.00 79.88 287 ASP A N 1
ATOM 2275 C CA . ASP A 1 287 ? 3.486 -15.206 -48.277 1.00 79.88 287 ASP A CA 1
ATOM 2276 C C . ASP A 1 287 ? 4.024 -13.768 -48.089 1.00 79.88 287 ASP A C 1
ATOM 2278 O O . ASP A 1 287 ? 4.561 -13.179 -49.026 1.00 79.88 287 ASP A O 1
ATOM 2282 N N . GLY A 1 288 ? 3.868 -13.166 -46.902 1.00 76.25 288 GLY A N 1
ATOM 2283 C CA . GLY A 1 288 ? 4.334 -11.808 -46.579 1.00 76.25 288 GLY A CA 1
ATOM 2284 C C . GLY A 1 288 ? 3.476 -10.673 -47.154 1.00 76.25 288 GLY A C 1
ATOM 2285 O O . GLY A 1 288 ? 3.789 -9.497 -46.977 1.00 76.25 288 GLY A O 1
ATOM 2286 N N . THR A 1 289 ? 2.378 -10.988 -47.847 1.00 81.69 289 THR A N 1
ATOM 2287 C CA . THR A 1 289 ? 1.410 -9.976 -48.291 1.00 81.69 289 THR A CA 1
ATOM 2288 C C . THR A 1 289 ? 0.553 -9.509 -47.110 1.00 81.69 289 THR A C 1
ATOM 2290 O O . THR A 1 289 ? 0.154 -10.362 -46.307 1.00 81.69 289 THR A O 1
ATOM 2293 N N . PRO A 1 290 ? 0.196 -8.212 -47.014 1.00 76.00 290 PRO A N 1
ATOM 2294 C CA . PRO A 1 290 ? -0.740 -7.729 -46.003 1.00 76.00 290 PRO A CA 1
ATOM 2295 C C . PRO A 1 290 ? -2.021 -8.563 -46.022 1.00 76.00 290 PRO A C 1
ATOM 2297 O O . PRO A 1 290 ? -2.564 -8.832 -47.094 1.00 76.00 290 PRO A O 1
ATOM 2300 N N . LEU A 1 291 ? -2.492 -8.995 -44.853 1.00 79.12 291 LEU A N 1
ATOM 2301 C CA . LEU A 1 291 ? -3.768 -9.688 -44.763 1.00 79.12 291 LEU A CA 1
ATOM 2302 C C . LEU A 1 291 ? -4.850 -8.646 -45.053 1.00 79.12 291 LEU A C 1
ATOM 2304 O O . LEU A 1 291 ? -5.084 -7.740 -44.247 1.00 79.12 291 LEU A O 1
ATOM 2308 N N . ASP A 1 292 ? -5.463 -8.732 -46.233 1.00 72.56 292 ASP A N 1
ATOM 2309 C CA . ASP A 1 292 ? -6.603 -7.894 -46.574 1.00 72.56 292 ASP A CA 1
ATOM 2310 C C . ASP A 1 292 ? -7.705 -8.203 -45.565 1.00 72.56 292 ASP A C 1
ATOM 2312 O O . ASP A 1 292 ? -8.357 -9.248 -45.611 1.00 72.56 292 ASP A O 1
ATOM 2316 N N . MET A 1 293 ? -7.901 -7.299 -44.603 1.00 68.88 293 MET A N 1
ATOM 2317 C CA . MET A 1 293 ? -9.073 -7.339 -43.745 1.00 68.88 293 MET A CA 1
ATOM 2318 C C . MET A 1 293 ? -10.265 -7.046 -44.644 1.00 68.88 293 MET A C 1
ATOM 2320 O O . MET A 1 293 ? -10.602 -5.884 -44.883 1.00 68.88 293 MET A O 1
ATOM 2324 N N . VAL A 1 294 ? -10.859 -8.107 -45.189 1.00 65.25 294 VAL A N 1
ATOM 2325 C CA . VAL A 1 294 ? -12.048 -8.047 -46.030 1.00 65.25 294 VAL A CA 1
ATOM 2326 C C . VAL A 1 294 ? -13.152 -7.395 -45.197 1.00 65.25 294 VAL A C 1
ATOM 2328 O O . VAL A 1 294 ? -13.840 -8.044 -44.417 1.00 65.25 294 VAL A O 1
ATOM 2331 N N . ARG A 1 295 ? -13.305 -6.070 -45.322 1.00 63.28 295 ARG A N 1
ATOM 2332 C CA . ARG A 1 295 ? -14.327 -5.302 -44.589 1.00 63.28 295 ARG A CA 1
ATOM 2333 C C . ARG A 1 295 ? -15.748 -5.671 -45.020 1.00 63.28 295 ARG A C 1
ATOM 2335 O O . ARG A 1 295 ? -16.684 -5.375 -44.289 1.00 63.28 295 ARG A O 1
ATOM 2342 N N . ASN A 1 296 ? -15.883 -6.354 -46.157 1.00 60.50 296 ASN A N 1
ATOM 2343 C CA . ASN A 1 296 ? -17.136 -6.844 -46.715 1.00 60.50 296 ASN A CA 1
ATOM 2344 C C . ASN A 1 296 ? -17.010 -8.342 -47.024 1.00 60.50 296 ASN A C 1
ATOM 2346 O O . ASN A 1 296 ? -17.001 -8.730 -48.190 1.00 60.50 296 ASN A O 1
ATOM 2350 N N . ALA A 1 297 ? -16.830 -9.183 -46.003 1.00 63.44 297 ALA A N 1
ATOM 2351 C CA . ALA A 1 297 ? -16.975 -10.621 -46.211 1.00 63.44 297 ALA A CA 1
ATOM 2352 C C . ALA A 1 297 ? -18.415 -10.871 -46.678 1.00 63.44 297 ALA A C 1
ATOM 2354 O O . ALA A 1 297 ? -19.363 -10.421 -46.027 1.00 63.44 297 ALA A O 1
ATOM 2355 N N . SER A 1 298 ? -18.589 -11.519 -47.831 1.00 79.19 298 SER A N 1
ATOM 2356 C CA . SER A 1 298 ? -19.931 -11.863 -48.294 1.00 79.19 298 SER A CA 1
ATOM 2357 C C . SER A 1 298 ? -20.563 -12.864 -47.318 1.00 79.19 298 SER A C 1
ATOM 2359 O O . SER A 1 298 ? -19.858 -13.570 -46.590 1.00 79.19 298 SER A O 1
ATOM 2361 N N . ALA A 1 299 ? -21.896 -12.941 -47.282 1.00 79.94 299 ALA A N 1
ATOM 2362 C CA . ALA A 1 299 ? -22.587 -13.917 -46.434 1.00 79.94 299 ALA A CA 1
ATOM 2363 C C . ALA A 1 299 ? -22.112 -15.361 -46.713 1.00 79.94 299 ALA A C 1
ATOM 2365 O O . ALA A 1 299 ? -22.005 -16.165 -45.786 1.00 79.94 299 ALA A O 1
ATOM 2366 N N . ASP A 1 300 ? -21.732 -15.651 -47.960 1.00 82.56 300 ASP A N 1
ATOM 2367 C CA . ASP A 1 300 ? -21.175 -16.940 -48.370 1.00 82.56 3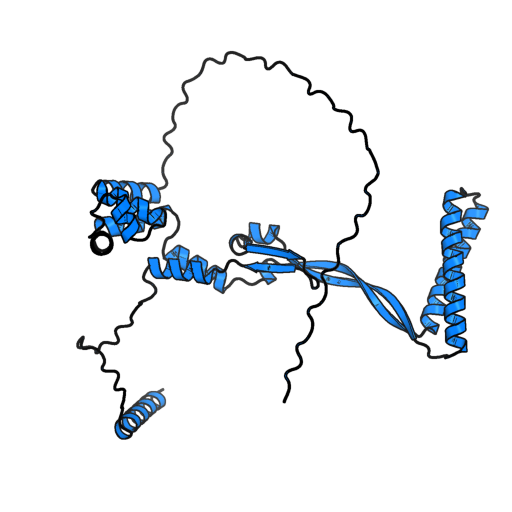00 ASP A CA 1
ATOM 2368 C C . ASP A 1 300 ? -19.776 -17.197 -47.791 1.00 82.56 300 ASP A C 1
ATOM 2370 O O . ASP A 1 300 ? -19.467 -18.327 -47.403 1.00 82.56 300 ASP A O 1
ATOM 2374 N N . ASP A 1 301 ? -18.930 -16.170 -47.680 1.00 81.00 301 ASP A N 1
ATOM 2375 C CA . ASP A 1 301 ? -17.589 -16.307 -47.095 1.00 81.00 301 ASP A CA 1
ATOM 2376 C C . ASP A 1 301 ? -17.664 -16.553 -45.583 1.00 81.00 301 ASP A C 1
ATOM 2378 O O . ASP A 1 301 ? -16.929 -17.384 -45.045 1.00 81.00 301 ASP A O 1
ATOM 2382 N N . MET A 1 302 ? -18.618 -15.905 -44.906 1.00 80.94 302 MET A N 1
ATOM 2383 C CA . MET A 1 302 ? -18.922 -16.174 -43.496 1.00 80.94 302 MET A CA 1
ATOM 2384 C C . MET A 1 302 ? -19.464 -17.594 -43.284 1.00 80.94 302 MET A C 1
ATOM 2386 O O . MET A 1 302 ? -19.065 -18.261 -42.330 1.00 80.94 302 MET A O 1
ATOM 2390 N N . GLY A 1 303 ? -20.321 -18.088 -44.185 1.00 85.00 303 GLY A N 1
ATOM 2391 C CA . GLY A 1 303 ? -20.828 -19.463 -44.136 1.00 85.00 303 GLY A CA 1
ATOM 2392 C C . GLY A 1 303 ? -19.718 -20.510 -44.268 1.00 85.00 303 GLY A C 1
ATOM 2393 O O . GLY A 1 303 ? -19.682 -21.479 -43.508 1.00 85.00 303 GLY A O 1
ATOM 2394 N N . LYS A 1 304 ? -18.759 -20.287 -45.176 1.00 86.50 304 LYS A N 1
ATOM 2395 C CA . LYS A 1 304 ? -17.589 -21.168 -45.345 1.00 86.50 304 LYS A CA 1
ATOM 2396 C C . LYS A 1 304 ? -16.662 -21.143 -44.130 1.00 86.50 304 LYS A C 1
ATOM 2398 O O . LYS A 1 304 ? -16.181 -22.198 -43.720 1.00 86.50 304 LYS A O 1
ATOM 2403 N N . LEU A 1 305 ? -16.438 -19.968 -43.539 1.00 84.50 305 LEU A N 1
ATOM 2404 C CA . LEU A 1 305 ? -15.632 -19.826 -42.322 1.00 84.50 305 LEU A CA 1
ATOM 2405 C C . LEU A 1 305 ? -16.259 -20.553 -41.126 1.00 84.50 305 LEU A C 1
ATOM 2407 O O . LEU A 1 305 ? -15.550 -21.259 -40.410 1.00 84.50 305 LEU A O 1
ATOM 2411 N N . LEU A 1 306 ? -17.576 -20.435 -40.935 1.00 86.12 306 LEU A N 1
ATOM 2412 C CA . LEU A 1 306 ? -18.299 -21.141 -39.872 1.00 86.12 306 LEU A CA 1
ATOM 2413 C C . LEU A 1 306 ? -18.257 -22.662 -40.062 1.00 86.12 306 LEU A C 1
ATOM 2415 O O . LEU A 1 306 ? -17.927 -23.381 -39.124 1.00 86.12 306 LEU A O 1
ATOM 2419 N N . ALA A 1 307 ? -18.484 -23.152 -41.284 1.00 87.38 307 ALA A N 1
ATOM 2420 C CA . ALA A 1 307 ? -18.397 -24.582 -41.577 1.00 87.38 307 ALA A CA 1
ATOM 2421 C C . ALA A 1 307 ? -16.983 -25.147 -41.334 1.00 87.38 307 ALA A C 1
ATOM 2423 O O . ALA A 1 307 ? -16.837 -26.243 -40.789 1.00 87.38 307 ALA A O 1
ATOM 2424 N N . ALA A 1 308 ? -15.934 -24.399 -41.696 1.00 88.56 308 ALA A N 1
ATOM 2425 C CA . ALA A 1 308 ? -14.548 -24.785 -41.428 1.00 88.56 308 ALA A CA 1
ATOM 2426 C C . ALA A 1 308 ? -14.221 -24.779 -39.923 1.00 88.56 308 ALA A C 1
ATOM 2428 O O . ALA A 1 308 ? -13.530 -25.675 -39.434 1.00 88.56 308 ALA A O 1
ATOM 2429 N N . TYR A 1 309 ? -14.744 -23.802 -39.176 1.00 86.56 309 TYR A N 1
ATOM 2430 C CA . TYR A 1 309 ? -14.598 -23.738 -37.723 1.00 86.56 309 TYR A CA 1
ATOM 2431 C C . TYR A 1 309 ? -15.282 -24.922 -37.023 1.00 86.56 309 TYR A C 1
ATOM 2433 O O . TYR A 1 309 ? -14.673 -25.558 -36.163 1.00 86.56 309 TYR A O 1
ATOM 2441 N N . ASP A 1 310 ? -16.501 -25.282 -37.432 1.00 87.69 310 ASP A N 1
ATOM 2442 C CA . ASP A 1 310 ? -17.232 -26.419 -36.863 1.00 87.69 310 ASP A CA 1
ATOM 2443 C C . ASP A 1 310 ? -16.542 -27.760 -37.156 1.00 87.69 310 ASP A C 1
ATOM 2445 O O . ASP A 1 310 ? -16.466 -28.624 -36.279 1.00 87.69 310 ASP A O 1
ATOM 2449 N N . GLN A 1 311 ? -15.948 -27.921 -38.346 1.00 89.50 311 GLN A N 1
ATOM 2450 C CA . GLN A 1 311 ? -15.127 -29.095 -38.670 1.00 89.50 311 GLN A CA 1
ATOM 2451 C C . GLN A 1 311 ? -13.866 -29.203 -37.803 1.00 89.50 311 GLN A C 1
ATOM 2453 O O . GLN A 1 311 ? -13.469 -30.311 -37.437 1.00 89.50 311 GLN A O 1
ATOM 2458 N N . LEU A 1 312 ? -13.232 -28.076 -37.468 1.00 88.44 312 LEU A N 1
ATOM 2459 C CA . LEU A 1 312 ? -12.081 -28.051 -36.561 1.00 88.44 312 LEU A CA 1
ATOM 2460 C C . LEU A 1 312 ? -12.499 -28.347 -35.118 1.00 88.44 312 LEU A C 1
ATOM 2462 O O . LEU A 1 312 ? -11.817 -29.098 -34.426 1.00 88.44 312 LEU A O 1
ATOM 2466 N N . ARG A 1 313 ? -13.642 -27.817 -34.674 1.00 83.75 313 ARG A N 1
ATOM 2467 C CA . ARG A 1 313 ? -14.155 -28.021 -33.314 1.00 83.75 313 ARG A CA 1
ATOM 2468 C C . ARG A 1 313 ? -14.620 -29.460 -33.071 1.00 83.75 313 ARG A C 1
ATOM 2470 O O . ARG A 1 313 ? -14.385 -29.993 -31.991 1.00 83.75 313 ARG A O 1
ATOM 2477 N N . GLY A 1 314 ? -15.216 -30.101 -34.078 1.00 69.06 314 GLY A N 1
ATOM 2478 C CA . GLY A 1 314 ? -15.649 -31.504 -34.037 1.00 69.06 314 GLY A CA 1
ATOM 2479 C C . GLY A 1 314 ? -14.530 -32.544 -34.187 1.00 69.06 314 GLY A C 1
ATOM 2480 O O . GLY A 1 314 ? -14.816 -33.737 -34.162 1.00 69.06 314 GLY A O 1
ATOM 2481 N N . ARG A 1 315 ? -13.271 -32.118 -34.356 1.00 54.72 315 ARG A N 1
ATOM 2482 C CA . ARG A 1 315 ? -12.079 -32.989 -34.400 1.00 54.72 315 ARG A CA 1
ATOM 2483 C C . ARG A 1 315 ? -11.294 -33.036 -33.080 1.00 54.72 315 ARG A C 1
ATOM 2485 O O . ARG A 1 315 ? -10.158 -33.506 -33.080 1.00 54.72 315 ARG A O 1
ATOM 2492 N N . SER A 1 316 ? -11.899 -32.559 -31.992 1.00 46.03 316 SER A N 1
ATOM 2493 C CA . SER A 1 316 ? -11.354 -32.647 -30.627 1.00 46.03 316 SER A CA 1
ATOM 2494 C C . SER A 1 316 ? -11.809 -33.929 -29.943 1.00 46.03 316 SER A C 1
ATOM 2496 O O . SER A 1 316 ? -13.035 -34.175 -29.972 1.00 46.03 316 SER A O 1
#

Secondary structure (DSSP, 8-state):
---PPPPPPP-PPPP--------------------------------------HHHHHHHHHHHHS-HHHHHHHHHHHTT--HHHHHHHTT--GGGHHHHHHHHHTSHHHHHHHHHHHHHTT--HHHHHHHHHHHHT--GGGGEEEEEEEEEEEEEEEHHHHHHHHHHHHHHHHHHHHHHHHTT--HHHHHHHHHHHHHHHHHHHHHHHHHHH-TT-EEEEEEEEEEEEEEE-HHHHHHTT-GGGEEEEEEETTEEEEEEP-HHHHHHHHHHHTT-S-S----B-TTS-B----TT--HHHHHHHHHHHHHHHTT-